Protein AF-0000000066299581 (afdb_homodimer)

pLDDT: mean 91.05, std 7.54, range [62.53, 98.75]

Structure (mmCIF, N/CA/C/O backbone):
data_AF-0000000066299581-model_v1
#
loop_
_entity.id
_entity.type
_entity.pdbx_description
1 polymer 'Uncharacterized protein MJ0311'
#
loop_
_atom_site.group_PDB
_atom_site.id
_atom_site.type_symbol
_atom_site.label_atom_id
_atom_site.label_alt_id
_atom_site.label_comp_id
_atom_site.label_asym_id
_atom_site.label_entity_id
_atom_site.label_seq_id
_atom_site.pdbx_PDB_ins_code
_atom_site.Cartn_x
_atom_site.Cartn_y
_atom_site.Cartn_z
_atom_site.occupancy
_atom_site.B_iso_or_equiv
_atom_site.auth_seq_id
_atom_site.auth_comp_id
_atom_site.auth_asym_id
_atom_site.auth_atom_id
_atom_site.pdbx_PDB_model_num
ATOM 1 N N . MET A 1 1 ? -13.617 -15.625 -5.785 1 76.25 1 MET A N 1
ATOM 2 C CA . MET A 1 1 ? -12.484 -16.531 -5.965 1 76.25 1 MET A CA 1
ATOM 3 C C . MET A 1 1 ? -11.711 -16.188 -7.23 1 76.25 1 MET A C 1
ATOM 5 O O . MET A 1 1 ? -12.297 -15.961 -8.289 1 76.25 1 MET A O 1
ATOM 9 N N . ILE A 1 2 ? -10.305 -16.031 -7.082 1 80.19 2 ILE A N 1
ATOM 10 C CA . ILE A 1 2 ? -9.477 -15.656 -8.219 1 80.19 2 ILE A CA 1
ATOM 11 C C . ILE A 1 2 ? -9.273 -16.859 -9.133 1 80.19 2 ILE A C 1
ATOM 13 O O . ILE A 1 2 ? -8.852 -17.922 -8.68 1 80.19 2 ILE A O 1
ATOM 17 N N . GLN A 1 3 ? -9.68 -16.688 -10.352 1 82.06 3 GLN A N 1
ATOM 18 C CA . GLN A 1 3 ? -9.609 -17.766 -11.328 1 82.06 3 GLN A CA 1
ATOM 19 C C . GLN A 1 3 ? -8.164 -18.125 -11.656 1 82.06 3 GLN A C 1
ATOM 21 O O . GLN A 1 3 ? -7.312 -17.25 -11.773 1 82.06 3 GLN A O 1
ATOM 26 N N . LYS A 1 4 ? -8.016 -19.375 -11.758 1 86.94 4 LYS A N 1
ATOM 27 C CA . LYS A 1 4 ? -6.684 -19.891 -12.062 1 86.94 4 LYS A CA 1
ATOM 28 C C . LYS A 1 4 ? -6.145 -19.297 -13.359 1 86.94 4 LYS A C 1
ATOM 30 O O . LYS A 1 4 ? -4.938 -19.078 -13.492 1 86.94 4 LYS A O 1
ATOM 35 N N . GLU A 1 5 ? -7.035 -18.984 -14.273 1 88 5 GLU A N 1
ATOM 36 C CA . GLU A 1 5 ? -6.641 -18.422 -15.562 1 88 5 GLU A CA 1
ATOM 37 C C . GLU A 1 5 ? -5.977 -17.062 -15.398 1 88 5 GLU A C 1
ATOM 39 O O . GLU A 1 5 ? -5.043 -16.734 -16.125 1 88 5 GLU A O 1
ATOM 44 N N . ILE A 1 6 ? -6.449 -16.281 -14.422 1 90.75 6 ILE A N 1
ATOM 45 C CA . ILE A 1 6 ? -5.883 -14.961 -14.172 1 90.75 6 ILE A CA 1
ATOM 46 C C . ILE A 1 6 ? -4.453 -15.102 -13.648 1 90.75 6 ILE A C 1
ATOM 48 O O . ILE A 1 6 ? -3.566 -14.336 -14.031 1 90.75 6 ILE A O 1
ATOM 52 N N . LEU A 1 7 ? -4.258 -16.125 -12.812 1 93.38 7 LEU A N 1
ATOM 53 C CA . LEU A 1 7 ? -2.932 -16.359 -12.25 1 93.38 7 LEU A CA 1
ATOM 54 C C . LEU A 1 7 ? -1.934 -16.734 -13.344 1 93.38 7 LEU A C 1
ATOM 56 O O . LEU A 1 7 ? -0.809 -16.219 -13.359 1 93.38 7 LEU A O 1
ATOM 60 N N . GLU A 1 8 ? -2.41 -17.531 -14.258 1 91.88 8 GLU A N 1
ATOM 61 C CA . GLU A 1 8 ? -1.563 -17.984 -15.352 1 91.88 8 GLU A CA 1
ATOM 62 C C . GLU A 1 8 ? -1.23 -16.828 -16.297 1 91.88 8 GLU A C 1
ATOM 64 O O . GLU A 1 8 ? -0.099 -16.719 -16.781 1 91.88 8 GLU A O 1
ATOM 69 N N . GLU A 1 9 ? -2.195 -15.992 -16.531 1 92.31 9 GLU A N 1
ATOM 70 C CA . GLU A 1 9 ? -1.979 -14.844 -17.391 1 92.31 9 GLU A CA 1
ATOM 71 C C . GLU A 1 9 ? -0.965 -13.875 -16.781 1 92.31 9 GLU A C 1
ATOM 73 O O . GLU A 1 9 ? -0.067 -13.391 -17.484 1 92.31 9 GLU A O 1
ATOM 78 N N . LEU A 1 10 ? -1.081 -13.672 -15.555 1 94.06 10 LEU A N 1
ATOM 79 C CA . LEU A 1 10 ? -0.203 -12.727 -14.867 1 94.06 10 LEU A CA 1
ATOM 80 C C . LEU A 1 10 ? 1.237 -13.227 -14.867 1 94.06 10 LEU A C 1
ATOM 82 O O . LEU A 1 10 ? 2.168 -12.461 -15.125 1 94.06 10 LEU A O 1
ATOM 86 N N . LYS A 1 11 ? 1.32 -14.461 -14.586 1 92.5 11 LYS A N 1
ATOM 87 C CA . LYS A 1 11 ? 2.664 -15.023 -14.469 1 92.5 11 LYS A CA 1
ATOM 88 C C . LYS A 1 11 ? 3.402 -14.953 -15.805 1 92.5 11 LYS A C 1
ATOM 90 O O . LYS A 1 11 ? 4.633 -14.945 -15.836 1 92.5 11 LYS A O 1
ATOM 95 N N . ASP A 1 12 ? 2.691 -14.867 -16.922 1 93.25 12 ASP A N 1
ATOM 96 C CA . ASP A 1 12 ? 3.293 -14.914 -18.25 1 93.25 12 ASP A CA 1
ATOM 97 C C . ASP A 1 12 ? 3.674 -13.508 -18.719 1 93.25 12 ASP A C 1
ATOM 99 O O . ASP A 1 12 ? 4.324 -13.359 -19.766 1 93.25 12 ASP A O 1
ATOM 103 N N . LEU A 1 13 ? 3.279 -12.508 -17.938 1 91.88 13 LEU A N 1
ATOM 104 C CA . LEU A 1 13 ? 3.648 -11.148 -18.328 1 91.88 13 LEU A CA 1
ATOM 105 C C . LEU A 1 13 ? 5.109 -10.867 -17.984 1 91.88 13 LEU A C 1
ATOM 107 O O . LEU A 1 13 ? 5.586 -11.234 -16.906 1 91.88 13 LEU A O 1
ATOM 111 N N . ASP A 1 14 ? 5.871 -10.172 -18.859 1 91.06 14 ASP A N 1
ATOM 112 C CA . ASP A 1 14 ? 7.316 -9.984 -18.781 1 91.06 14 ASP A CA 1
ATOM 113 C C . ASP A 1 14 ? 7.691 -9.102 -17.594 1 91.06 14 ASP A C 1
ATOM 115 O O . ASP A 1 14 ? 8.805 -9.195 -17.062 1 91.06 14 ASP A O 1
ATOM 119 N N . TYR A 1 15 ? 6.723 -8.312 -17.203 1 91.12 15 TYR A N 1
ATOM 120 C CA . TYR A 1 15 ? 7.051 -7.352 -16.156 1 91.12 15 TYR A CA 1
ATOM 121 C C . TYR A 1 15 ? 6.543 -7.828 -14.805 1 91.12 15 TYR A C 1
ATOM 123 O O . TYR A 1 15 ? 6.629 -7.098 -13.812 1 91.12 15 TYR A O 1
ATOM 131 N N . ILE A 1 16 ? 6.043 -9.039 -14.773 1 93.44 16 ILE A N 1
ATOM 132 C CA . ILE A 1 16 ? 5.629 -9.664 -13.523 1 93.44 16 ILE A CA 1
ATOM 133 C C . ILE A 1 16 ? 6.598 -10.789 -13.164 1 93.44 16 ILE A C 1
ATOM 135 O O . ILE A 1 16 ? 6.809 -11.711 -13.953 1 93.44 16 ILE A O 1
ATOM 139 N N . HIS A 1 17 ? 7.156 -10.703 -12.008 1 91.75 17 HIS A N 1
ATOM 140 C CA . HIS A 1 17 ? 8.172 -11.695 -11.672 1 91.75 17 HIS A CA 1
ATOM 141 C C . HIS A 1 17 ? 7.621 -12.742 -10.703 1 91.75 17 HIS A C 1
ATOM 143 O O . HIS A 1 17 ? 8.234 -13.789 -10.508 1 91.75 17 HIS A O 1
ATOM 149 N N . GLY A 1 18 ? 6.438 -12.445 -10.133 1 93.75 18 GLY A N 1
ATOM 150 C CA . GLY A 1 18 ? 5.852 -13.43 -9.234 1 93.75 18 GLY A CA 1
ATOM 151 C C . GLY A 1 18 ? 4.395 -13.156 -8.922 1 93.75 18 GLY A C 1
ATOM 152 O O . GLY A 1 18 ? 3.971 -12 -8.859 1 93.75 18 GLY A O 1
ATOM 153 N N . VAL A 1 19 ? 3.711 -14.242 -8.758 1 95.44 19 VAL A N 1
ATOM 154 C CA . VAL A 1 19 ? 2.307 -14.18 -8.367 1 95.44 19 VAL A CA 1
ATOM 155 C C . VAL A 1 19 ? 2.039 -15.164 -7.23 1 95.44 19 VAL A C 1
ATOM 157 O O . VAL A 1 19 ? 2.508 -16.297 -7.266 1 95.44 19 VAL A O 1
ATOM 160 N N . LEU A 1 20 ? 1.39 -14.719 -6.23 1 95.75 20 LEU A N 1
ATOM 161 C CA . LEU A 1 20 ? 0.992 -15.578 -5.117 1 95.75 20 LEU A CA 1
ATOM 162 C C . LEU A 1 20 ? -0.5 -15.438 -4.832 1 95.75 20 LEU A C 1
ATOM 164 O O . LEU A 1 20 ? -1.077 -14.367 -5.027 1 95.75 20 LEU A O 1
ATOM 168 N N . LEU A 1 21 ? -1.023 -16.531 -4.445 1 96.5 21 LEU A N 1
ATOM 169 C CA . LEU A 1 21 ? -2.346 -16.531 -3.826 1 96.5 21 LEU A CA 1
ATOM 170 C C . LEU A 1 21 ? -2.262 -16.938 -2.359 1 96.5 21 LEU A C 1
ATOM 172 O O . LEU A 1 21 ? -1.87 -18.062 -2.047 1 96.5 21 LEU A O 1
ATOM 176 N N . ILE A 1 22 ? -2.613 -16.047 -1.542 1 97.25 22 ILE A N 1
ATOM 177 C CA . ILE A 1 22 ? -2.469 -16.219 -0.101 1 97.25 22 ILE A CA 1
ATOM 178 C C . ILE A 1 22 ? -3.846 -16.203 0.562 1 97.25 22 ILE A C 1
ATOM 180 O O . ILE A 1 22 ? -4.664 -15.32 0.287 1 97.25 22 ILE A O 1
ATOM 184 N N . LYS A 1 23 ? -4.082 -17.172 1.433 1 97.06 23 LYS A N 1
ATOM 185 C CA . LYS A 1 23 ? -5.301 -17.141 2.236 1 97.06 23 LYS A CA 1
ATOM 186 C C . LYS A 1 23 ? -5.211 -16.078 3.33 1 97.06 23 LYS A C 1
ATOM 188 O O . LYS A 1 23 ? -4.113 -15.648 3.695 1 97.06 23 LYS A O 1
ATOM 193 N N . ASN A 1 24 ? -6.398 -15.703 3.814 1 96.06 24 ASN A N 1
ATOM 194 C CA . ASN A 1 24 ? -6.434 -14.656 4.824 1 96.06 24 ASN A CA 1
ATOM 195 C C . ASN A 1 24 ? -5.676 -15.062 6.086 1 96.06 24 ASN A C 1
ATOM 197 O O . ASN A 1 24 ? -5.262 -14.203 6.871 1 96.06 24 ASN A O 1
ATOM 201 N N . ASP A 1 25 ? -5.492 -16.359 6.262 1 95.62 25 ASP A N 1
ATOM 202 C CA . ASP A 1 25 ? -4.77 -16.812 7.445 1 95.62 25 ASP A CA 1
ATOM 203 C C . ASP A 1 25 ? -3.27 -16.891 7.176 1 95.62 25 ASP A C 1
ATOM 205 O O . ASP A 1 25 ? -2.494 -17.266 8.055 1 95.62 25 ASP A O 1
ATOM 209 N N . GLY A 1 26 ? -2.869 -16.641 5.992 1 96.88 26 GLY A N 1
ATOM 210 C CA . GLY A 1 26 ? -1.454 -16.531 5.676 1 96.88 26 GLY A CA 1
ATOM 211 C C . GLY A 1 26 ? -0.938 -17.703 4.855 1 96.88 26 GLY A C 1
ATOM 212 O O . GLY A 1 26 ? 0.198 -17.672 4.375 1 96.88 26 GLY A O 1
ATOM 213 N N . LEU A 1 27 ? -1.744 -18.734 4.77 1 96 27 LEU A N 1
ATOM 214 C CA . LEU A 1 27 ? -1.323 -19.906 3.992 1 96 27 LEU A CA 1
ATOM 215 C C . LEU A 1 27 ? -1.211 -19.547 2.512 1 96 27 LEU A C 1
ATOM 217 O O . LEU A 1 27 ? -2.137 -18.984 1.933 1 96 27 LEU A O 1
ATOM 221 N N . VAL A 1 28 ? -0.062 -19.906 1.881 1 96.06 28 VAL A N 1
ATOM 222 C CA . VAL A 1 28 ? 0.128 -19.703 0.45 1 96.06 28 VAL A CA 1
ATOM 223 C C . VAL A 1 28 ? -0.441 -20.875 -0.33 1 96.06 28 VAL A C 1
ATOM 225 O O . VAL A 1 28 ? 0.043 -22 -0.202 1 96.06 28 VAL A O 1
ATOM 228 N N . GLU A 1 29 ? -1.352 -20.562 -1.173 1 93.69 29 GLU A N 1
ATOM 229 C CA . GLU A 1 29 ? -2.035 -21.609 -1.906 1 93.69 29 GLU A CA 1
ATOM 230 C C . GLU A 1 29 ? -1.469 -21.766 -3.314 1 93.69 29 GLU A C 1
ATOM 232 O O . GLU A 1 29 ? -1.592 -22.828 -3.93 1 93.69 29 GLU A O 1
ATOM 237 N N . TYR A 1 30 ? -1.008 -20.766 -3.791 1 93.56 30 TYR A N 1
ATOM 238 C CA . TYR A 1 30 ? -0.373 -20.75 -5.105 1 93.56 30 TYR A CA 1
ATOM 239 C C . TYR A 1 30 ? 0.844 -19.828 -5.109 1 93.56 30 TYR A C 1
ATOM 241 O O . TYR A 1 30 ? 0.821 -18.766 -4.508 1 93.56 30 TYR A O 1
ATOM 249 N N . SER A 1 31 ? 1.851 -20.281 -5.746 1 94.62 31 SER A N 1
ATOM 250 C CA . SER A 1 31 ? 3.033 -19.453 -5.949 1 94.62 31 SER A CA 1
ATOM 251 C C . SER A 1 31 ? 3.684 -19.75 -7.301 1 94.62 31 SER A C 1
ATOM 253 O O . SER A 1 31 ? 3.912 -20.906 -7.652 1 94.62 31 SER A O 1
ATOM 255 N N . SER A 1 32 ? 3.908 -18.734 -8.039 1 93.62 32 SER A N 1
ATOM 256 C CA . SER A 1 32 ? 4.641 -18.906 -9.297 1 93.62 32 SER A CA 1
ATOM 257 C C . SER A 1 32 ? 6.148 -18.891 -9.055 1 93.62 32 SER A C 1
ATOM 259 O O . SER A 1 32 ? 6.93 -19.094 -9.992 1 93.62 32 SER A O 1
ATOM 261 N N . LEU A 1 33 ? 6.488 -18.562 -7.832 1 90.62 33 LEU A N 1
ATOM 262 C CA . LEU A 1 33 ? 7.898 -18.531 -7.457 1 90.62 33 LEU A CA 1
ATOM 263 C C . LEU A 1 33 ? 8.352 -19.906 -6.973 1 90.62 33 LEU A C 1
ATOM 265 O O . LEU A 1 33 ? 7.52 -20.75 -6.605 1 90.62 33 LEU A O 1
ATOM 269 N N . SER A 1 34 ? 9.664 -20.156 -7.125 1 85.56 34 SER A N 1
ATOM 270 C CA . SER A 1 34 ? 10.203 -21.406 -6.586 1 85.56 34 SER A CA 1
ATOM 271 C C . SER A 1 34 ? 9.953 -21.5 -5.086 1 85.56 34 SER A C 1
ATOM 273 O O . SER A 1 34 ? 10.039 -20.516 -4.363 1 85.56 34 SER A O 1
ATOM 275 N N . GLU A 1 35 ? 9.531 -22.719 -4.723 1 74.12 35 GLU A N 1
ATOM 276 C CA . GLU A 1 35 ? 9.203 -22.969 -3.324 1 74.12 35 GLU A CA 1
ATOM 277 C C . GLU A 1 35 ? 10.453 -22.891 -2.443 1 74.12 35 GLU A C 1
ATOM 279 O O . GLU A 1 35 ? 11.508 -23.406 -2.811 1 74.12 35 GLU A O 1
ATOM 284 N N . ASP A 1 36 ? 10.508 -21.953 -1.641 1 74.94 36 ASP A N 1
ATOM 285 C CA . ASP A 1 36 ? 11.516 -21.938 -0.585 1 74.94 36 ASP A CA 1
ATOM 286 C C . ASP A 1 36 ? 10.898 -21.547 0.756 1 74.94 36 ASP A C 1
ATOM 288 O O . ASP A 1 36 ? 9.695 -21.297 0.843 1 74.94 36 ASP A O 1
ATOM 292 N N . SER A 1 37 ? 11.578 -21.984 1.747 1 68.38 37 SER A N 1
ATOM 293 C CA . SER A 1 37 ? 11.117 -21.781 3.113 1 68.38 37 SER A CA 1
ATOM 294 C C . SER A 1 37 ? 10.711 -20.328 3.334 1 68.38 37 SER A C 1
ATOM 296 O O . SER A 1 37 ? 9.898 -20.031 4.215 1 68.38 37 SER A O 1
ATOM 298 N N . ASN A 1 38 ? 10.984 -19.469 2.52 1 86.06 38 ASN A N 1
ATOM 299 C CA . ASN A 1 38 ? 10.742 -18.047 2.736 1 86.06 38 ASN A CA 1
ATOM 300 C C . ASN A 1 38 ? 9.344 -17.641 2.279 1 86.06 38 ASN A C 1
ATOM 302 O O . ASN A 1 38 ? 8.797 -16.641 2.752 1 86.06 38 ASN A O 1
ATOM 306 N N . MET A 1 39 ? 8.609 -18.734 1.703 1 89.44 39 MET A N 1
ATOM 307 C CA . MET A 1 39 ? 7.301 -18.391 1.156 1 89.44 39 MET A CA 1
ATOM 308 C C . MET A 1 39 ? 6.223 -18.453 2.234 1 89.44 39 MET A C 1
ATOM 310 O O . MET A 1 39 ? 5.281 -17.672 2.229 1 89.44 39 MET A O 1
ATOM 314 N N . GLU A 1 40 ? 6.418 -19.391 3.174 1 91.06 40 GLU A N 1
ATOM 315 C CA . GLU A 1 40 ? 5.492 -19.484 4.301 1 91.06 40 GLU A CA 1
ATOM 316 C C . GLU A 1 40 ? 5.555 -18.219 5.164 1 91.06 40 GLU A C 1
ATOM 318 O O . GLU A 1 40 ? 4.516 -17.688 5.559 1 91.06 40 GLU A O 1
ATOM 323 N N . SER A 1 41 ? 6.75 -17.844 5.43 1 95.31 41 SER A N 1
ATOM 324 C CA . SER A 1 41 ? 6.938 -16.625 6.215 1 95.31 41 SER A CA 1
ATOM 325 C C . SER A 1 41 ? 6.391 -15.406 5.48 1 95.31 41 SER A C 1
ATOM 327 O O . SER A 1 41 ? 5.707 -14.57 6.074 1 95.31 41 SER A O 1
ATOM 329 N N . LEU A 1 42 ? 6.57 -15.305 4.203 1 95.69 42 LEU A N 1
ATOM 330 C CA . LEU A 1 42 ? 6.109 -14.18 3.396 1 95.69 42 LEU A CA 1
ATOM 331 C C . LEU A 1 42 ? 4.586 -14.102 3.4 1 95.69 42 LEU A C 1
ATOM 333 O O . LEU A 1 42 ? 4.016 -13.031 3.637 1 95.69 42 LEU A O 1
ATOM 337 N N . GLY A 1 43 ? 3.969 -15.25 3.174 1 97.06 43 GLY A N 1
ATOM 338 C CA . GLY A 1 43 ? 2.516 -15.305 3.195 1 97.06 43 GLY A CA 1
ATOM 339 C C . GLY A 1 43 ? 1.925 -14.859 4.52 1 97.06 43 GLY A C 1
ATOM 340 O O . GLY A 1 43 ? 0.962 -14.094 4.551 1 97.06 43 GLY A O 1
ATOM 341 N N . ALA A 1 44 ? 2.498 -15.398 5.633 1 97.44 44 ALA A N 1
ATOM 342 C CA . ALA A 1 44 ? 2.035 -15.055 6.973 1 97.44 44 ALA A CA 1
ATOM 343 C C . ALA A 1 44 ? 2.172 -13.555 7.23 1 97.44 44 ALA A C 1
ATOM 345 O O . ALA A 1 44 ? 1.238 -12.914 7.723 1 97.44 44 ALA A O 1
ATOM 346 N N . ARG A 1 45 ? 3.232 -12.977 6.844 1 97.88 45 ARG A N 1
ATOM 347 C CA . ARG A 1 45 ? 3.504 -11.57 7.137 1 97.88 45 ARG A CA 1
ATOM 348 C C . ARG A 1 45 ? 2.648 -10.656 6.266 1 97.88 45 ARG A C 1
ATOM 350 O O . ARG A 1 45 ? 2.092 -9.664 6.754 1 97.88 45 ARG A O 1
ATOM 357 N N . LEU A 1 46 ? 2.465 -11 4.98 1 98.19 46 LEU A N 1
ATOM 358 C CA . LEU A 1 46 ? 1.637 -10.18 4.102 1 98.19 46 LEU A CA 1
ATOM 359 C C . LEU A 1 46 ? 0.177 -10.219 4.543 1 98.19 46 LEU A C 1
ATOM 361 O O . LEU A 1 46 ? -0.528 -9.211 4.449 1 98.19 46 LEU A O 1
ATOM 365 N N . SER A 1 47 ? -0.217 -11.375 5.055 1 98.44 47 SER A N 1
ATOM 366 C CA . SER A 1 47 ? -1.58 -11.469 5.562 1 98.44 47 SER A CA 1
ATOM 367 C C . SER A 1 47 ? -1.779 -10.57 6.781 1 98.44 47 SER A C 1
ATOM 369 O O . SER A 1 47 ? -2.803 -9.898 6.898 1 98.44 47 SER A O 1
ATOM 371 N N . ILE A 1 48 ? -0.839 -10.562 7.723 1 98.62 48 ILE A N 1
ATOM 372 C CA . ILE A 1 48 ? -0.899 -9.719 8.906 1 98.62 48 ILE A CA 1
ATOM 373 C C . ILE A 1 48 ? -0.958 -8.25 8.492 1 98.62 48 ILE A C 1
ATOM 375 O O . ILE A 1 48 ? -1.767 -7.48 9.023 1 98.62 48 ILE A O 1
ATOM 379 N N . ILE A 1 49 ? -0.163 -7.875 7.547 1 98.75 49 ILE A N 1
ATOM 380 C CA . ILE A 1 49 ? -0.097 -6.5 7.055 1 98.75 49 ILE A CA 1
ATOM 381 C C . ILE A 1 49 ? -1.443 -6.102 6.457 1 98.75 49 ILE A C 1
ATOM 383 O O . ILE A 1 49 ? -2.016 -5.074 6.832 1 98.75 49 ILE A O 1
ATOM 387 N N . LEU A 1 50 ? -1.975 -6.934 5.566 1 98.62 50 LEU A N 1
ATOM 388 C CA . LEU A 1 50 ? -3.223 -6.59 4.895 1 98.62 50 LEU A CA 1
ATOM 389 C C . LEU A 1 50 ? -4.379 -6.539 5.887 1 98.62 50 LEU A C 1
ATOM 391 O O . LEU A 1 50 ? -5.258 -5.68 5.777 1 98.62 50 LEU A O 1
ATOM 395 N N . ASN A 1 51 ? -4.348 -7.52 6.832 1 97.94 51 ASN A N 1
ATOM 396 C CA . ASN A 1 51 ? -5.391 -7.504 7.855 1 97.94 51 ASN A CA 1
ATOM 397 C C . ASN A 1 51 ? -5.324 -6.234 8.703 1 97.94 51 ASN A C 1
ATOM 399 O O . ASN A 1 51 ? -6.359 -5.656 9.039 1 97.94 51 ASN A O 1
ATOM 403 N N . SER A 1 52 ? -4.168 -5.816 9.055 1 98.5 52 SER A N 1
ATOM 404 C CA . SER A 1 52 ? -3.99 -4.578 9.805 1 98.5 52 SER A CA 1
ATOM 405 C C . SER A 1 52 ? -4.473 -3.371 9 1 98.5 52 SER A C 1
ATOM 407 O O . SER A 1 52 ? -5.156 -2.498 9.539 1 98.5 52 SER A O 1
ATOM 409 N N . ILE A 1 53 ? -4.145 -3.328 7.711 1 98.56 53 ILE A N 1
ATOM 410 C CA . ILE A 1 53 ? -4.605 -2.256 6.836 1 98.56 53 ILE A CA 1
ATOM 411 C C . ILE A 1 53 ? -6.129 -2.246 6.785 1 98.56 53 ILE A C 1
ATOM 413 O O . ILE A 1 53 ? -6.754 -1.19 6.926 1 98.56 53 ILE A O 1
ATOM 417 N N . SER A 1 54 ? -6.691 -3.441 6.641 1 97.5 54 SER A N 1
ATOM 418 C CA . SER A 1 54 ? -8.141 -3.559 6.527 1 97.5 54 SER A CA 1
ATOM 419 C C . SER A 1 54 ? -8.836 -3.037 7.781 1 97.5 54 SER A C 1
ATOM 421 O O . SER A 1 54 ? -9.898 -2.422 7.695 1 97.5 54 SER A O 1
ATOM 423 N N . GLU A 1 55 ? -8.219 -3.311 8.914 1 97.19 55 GLU A N 1
ATOM 424 C CA . GLU A 1 55 ? -8.781 -2.812 10.164 1 97.19 55 GLU A CA 1
ATOM 425 C C . GLU A 1 55 ? -8.758 -1.287 10.211 1 97.19 55 GLU A C 1
ATOM 427 O O . GLU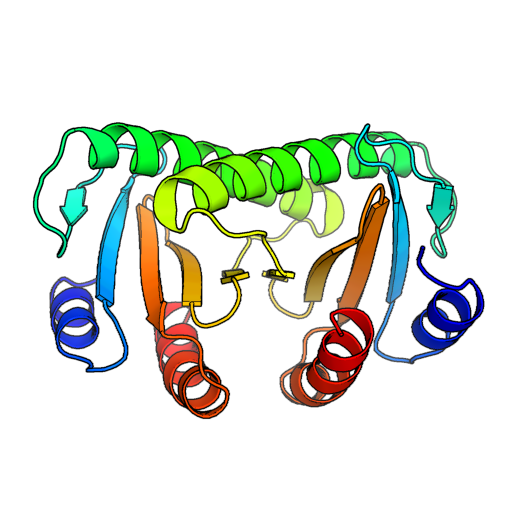 A 1 55 ? -9.734 -0.655 10.617 1 97.19 55 GLU A O 1
ATOM 432 N N . VAL A 1 56 ? -7.68 -0.675 9.812 1 96.81 56 VAL A N 1
ATOM 433 C CA . VAL A 1 56 ? -7.547 0.778 9.812 1 96.81 56 VAL A CA 1
ATOM 434 C C . VAL A 1 56 ? -8.547 1.39 8.836 1 96.81 56 VAL A C 1
ATOM 436 O O . VAL A 1 56 ? -9.258 2.342 9.172 1 96.81 56 VAL A O 1
ATOM 439 N N . ILE A 1 57 ? -8.68 0.853 7.629 1 97 57 ILE A N 1
ATOM 440 C CA . ILE A 1 57 ? -9.555 1.359 6.578 1 97 57 ILE A CA 1
ATOM 441 C C . ILE A 1 57 ? -11.008 1.256 7.027 1 97 57 ILE A C 1
ATOM 443 O O . ILE A 1 57 ? -11.797 2.182 6.82 1 97 57 ILE A O 1
ATOM 447 N N . LYS A 1 58 ? -11.297 0.087 7.641 1 96.06 58 LYS A N 1
ATOM 448 C CA . LYS A 1 58 ? -12.648 -0.08 8.164 1 96.06 58 LYS A CA 1
ATOM 449 C C . LYS A 1 58 ? -12.969 0.992 9.203 1 96.06 58 LYS A C 1
ATOM 451 O O . LYS A 1 58 ? -14.062 1.566 9.188 1 96.06 58 LYS A O 1
ATOM 456 N N . ASP A 1 59 ? -12.047 1.277 10.039 1 93.88 59 ASP A N 1
ATOM 457 C CA . ASP A 1 59 ? -12.242 2.238 11.117 1 93.88 59 ASP A CA 1
ATOM 458 C C . ASP A 1 59 ? -12.406 3.654 10.57 1 93.88 59 ASP A C 1
ATOM 460 O O . ASP A 1 59 ? -13.203 4.441 11.094 1 93.88 59 ASP A O 1
ATOM 464 N N . ILE A 1 60 ? -11.695 3.947 9.516 1 92.31 60 ILE A N 1
ATOM 465 C CA . ILE A 1 60 ? -11.664 5.32 9.016 1 92.31 60 ILE A CA 1
ATOM 466 C C . ILE A 1 60 ? -12.797 5.531 8.016 1 92.31 60 ILE A C 1
ATOM 468 O O . ILE A 1 60 ? -13.516 6.531 8.086 1 92.31 60 ILE A O 1
ATOM 472 N N . TYR A 1 61 ? -12.93 4.621 7.09 1 91.81 61 TYR A N 1
ATOM 473 C CA . TYR A 1 61 ? -13.812 4.848 5.953 1 91.81 61 TYR A CA 1
ATOM 474 C C . TYR A 1 61 ? -15.062 3.979 6.047 1 91.81 61 TYR A C 1
ATOM 476 O O . TYR A 1 61 ? -16.016 4.172 5.297 1 91.81 61 TYR A O 1
ATOM 484 N N . ASN A 1 62 ? -15.047 3.025 7.008 1 95.56 62 ASN A N 1
ATOM 485 C CA . ASN A 1 62 ? -16.109 2.037 7.086 1 95.56 62 ASN A CA 1
ATOM 486 C C . ASN A 1 62 ? -16.344 1.353 5.742 1 95.56 62 ASN A C 1
ATOM 488 O O . ASN A 1 62 ? -17.484 1.202 5.305 1 95.56 62 ASN A O 1
ATOM 492 N N . GLU A 1 63 ? -15.227 1.034 4.934 1 94.19 63 GLU A N 1
ATOM 493 C CA . GLU A 1 63 ? -15.188 0.389 3.627 1 94.19 63 GLU A CA 1
ATOM 494 C C . GLU A 1 63 ? -14.109 -0.692 3.578 1 94.19 63 GLU A C 1
ATOM 496 O O . GLU A 1 63 ? -13.359 -0.875 4.539 1 94.19 63 GLU A O 1
ATOM 501 N N . LYS A 1 64 ? -14.109 -1.408 2.504 1 95.44 64 LYS A N 1
ATOM 502 C CA . LYS A 1 64 ? -13.109 -2.447 2.299 1 95.44 64 LYS A CA 1
ATOM 503 C 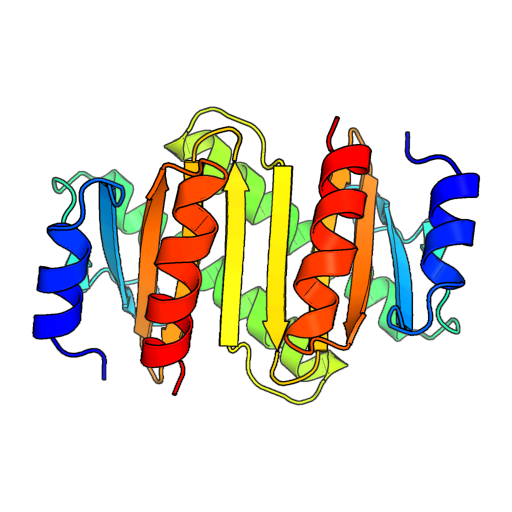C . LYS A 1 64 ? -11.93 -1.921 1.481 1 95.44 64 LYS A C 1
ATOM 505 O O . LYS A 1 64 ? -12.109 -1.077 0.6 1 95.44 64 LYS A O 1
ATOM 510 N N . THR A 1 65 ? -10.82 -2.455 1.83 1 96.62 65 THR A N 1
ATOM 511 C CA . THR A 1 65 ? -9.633 -2.174 1.028 1 96.62 65 THR A CA 1
ATOM 512 C C . THR A 1 65 ? -9.75 -2.812 -0.353 1 96.62 65 THR A C 1
ATOM 514 O O . THR A 1 65 ? -10.109 -3.988 -0.472 1 96.62 65 THR A O 1
ATOM 517 N N . GLU A 1 66 ? -9.484 -2.072 -1.376 1 94.75 66 GLU A N 1
ATOM 518 C CA . GLU A 1 66 ? -9.555 -2.619 -2.729 1 94.75 66 GLU A CA 1
ATOM 519 C C . GLU A 1 66 ? -8.188 -3.113 -3.191 1 94.75 66 GLU A C 1
ATOM 521 O O . GLU A 1 66 ? -8.086 -4.148 -3.855 1 94.75 66 GLU A O 1
ATOM 526 N N . CYS A 1 67 ? -7.184 -2.348 -2.885 1 94.81 67 CYS A N 1
ATOM 527 C CA . CYS A 1 67 ? -5.844 -2.709 -3.332 1 94.81 67 CYS A CA 1
ATOM 528 C C . CYS A 1 67 ? -4.781 -1.967 -2.529 1 94.81 67 CYS A C 1
ATOM 530 O O . CYS A 1 67 ? -5.02 -0.853 -2.059 1 94.81 67 CYS A O 1
ATOM 532 N N . VAL A 1 68 ? -3.613 -2.561 -2.344 1 96.94 68 VAL A N 1
ATOM 533 C CA . VAL A 1 68 ? -2.43 -1.958 -1.738 1 96.94 68 VAL A CA 1
ATOM 534 C C . VAL A 1 68 ? -1.253 -2.041 -2.707 1 96.94 68 VAL A C 1
ATOM 536 O O . VAL A 1 68 ? -0.933 -3.119 -3.213 1 96.94 68 VAL A O 1
ATOM 539 N N . PHE A 1 69 ? -0.668 -0.933 -3.016 1 94.56 69 PHE A N 1
ATOM 540 C CA . PHE A 1 69 ? 0.524 -0.861 -3.852 1 94.56 69 PHE A CA 1
ATOM 541 C C . PHE A 1 69 ? 1.735 -0.432 -3.031 1 94.56 69 PHE A C 1
ATOM 543 O O . PHE A 1 69 ? 1.698 0.595 -2.35 1 94.56 69 PHE A O 1
ATOM 550 N N . ILE A 1 70 ? 2.74 -1.223 -3.051 1 96.38 70 ILE A N 1
ATOM 551 C CA . ILE A 1 70 ? 4.004 -0.935 -2.377 1 96.38 70 ILE A CA 1
ATOM 552 C C . ILE A 1 70 ? 5.105 -0.738 -3.414 1 96.38 70 ILE A C 1
ATOM 554 O O . ILE A 1 70 ? 5.402 -1.646 -4.191 1 96.38 70 ILE A O 1
ATOM 558 N N . LYS A 1 71 ? 5.695 0.396 -3.371 1 92.81 71 LYS A N 1
ATOM 559 C CA . LYS A 1 71 ? 6.781 0.7 -4.301 1 92.81 71 LYS A CA 1
ATOM 560 C C . LYS A 1 71 ? 8.141 0.573 -3.621 1 92.81 71 LYS A C 1
ATOM 562 O O . LYS A 1 71 ? 8.336 1.074 -2.512 1 92.81 71 LYS A O 1
ATOM 567 N N . VAL A 1 72 ? 9 -0.09 -4.328 1 93.75 72 VAL A N 1
ATOM 568 C CA . VAL A 1 72 ? 10.391 -0.278 -3.906 1 93.75 72 VAL A CA 1
ATOM 569 C C . VAL A 1 72 ? 11.328 -0.029 -5.086 1 93.75 72 VAL A C 1
ATOM 571 O O . VAL A 1 72 ? 11.5 -0.897 -5.945 1 93.75 72 VAL A O 1
ATOM 574 N N . LYS A 1 73 ? 11.977 1.033 -5.102 1 88.81 73 LYS A N 1
ATOM 575 C CA . LYS A 1 73 ? 12.898 1.387 -6.172 1 88.81 73 LYS A CA 1
ATOM 576 C C . LYS A 1 73 ? 12.344 0.985 -7.535 1 88.81 73 LYS A C 1
ATOM 578 O O . LYS A 1 73 ? 11.414 1.621 -8.039 1 88.81 73 LYS A O 1
ATOM 583 N N . ASP A 1 74 ? 12.922 -0.101 -8.133 1 88.31 74 ASP A N 1
ATOM 584 C CA . ASP A 1 74 ? 12.531 -0.528 -9.477 1 88.31 74 ASP A CA 1
ATOM 585 C C . ASP A 1 74 ? 11.555 -1.704 -9.414 1 88.31 74 ASP A C 1
ATOM 587 O O . ASP A 1 74 ? 11.258 -2.324 -10.438 1 88.31 74 ASP A O 1
ATOM 591 N N . ASP A 1 75 ? 11.062 -1.94 -8.25 1 92.06 75 ASP A N 1
ATOM 592 C CA . ASP A 1 75 ? 10.148 -3.059 -8.047 1 92.06 75 ASP A CA 1
ATOM 593 C C . ASP A 1 75 ? 8.906 -2.617 -7.277 1 92.06 75 ASP A C 1
ATOM 595 O O . ASP A 1 75 ? 8.852 -1.497 -6.762 1 92.06 75 ASP A O 1
ATOM 599 N N . GLY A 1 76 ? 7.953 -3.535 -7.336 1 92.94 76 GLY A N 1
ATOM 600 C CA . GLY A 1 76 ? 6.746 -3.273 -6.566 1 92.94 76 GLY A CA 1
ATOM 601 C C . GLY A 1 76 ? 5.98 -4.531 -6.211 1 92.94 76 GLY A C 1
ATOM 602 O O . GLY A 1 76 ? 6.227 -5.598 -6.781 1 92.94 76 GLY A O 1
ATOM 603 N N . ILE A 1 77 ? 5.156 -4.453 -5.223 1 96.31 77 ILE A N 1
ATOM 604 C CA . ILE A 1 77 ? 4.23 -5.496 -4.797 1 96.31 77 ILE A CA 1
ATOM 605 C C . ILE A 1 77 ? 2.805 -4.949 -4.777 1 96.31 77 ILE A C 1
ATOM 607 O O . ILE A 1 77 ? 2.57 -3.832 -4.301 1 96.31 77 ILE A O 1
ATOM 611 N N . ILE A 1 78 ? 1.904 -5.637 -5.312 1 96.25 78 ILE A N 1
ATOM 612 C CA . ILE A 1 78 ? 0.487 -5.301 -5.242 1 96.25 78 ILE A CA 1
ATOM 613 C C . ILE A 1 78 ? -0.257 -6.363 -4.438 1 96.25 78 ILE A C 1
ATOM 615 O O . ILE A 1 78 ? -0.062 -7.562 -4.648 1 96.25 78 ILE A O 1
ATOM 619 N N . LEU A 1 79 ? -1.001 -5.988 -3.502 1 97.81 79 LEU A N 1
ATOM 620 C CA . LEU A 1 79 ? -1.909 -6.855 -2.76 1 97.81 79 LEU A CA 1
ATOM 621 C C . LEU A 1 79 ? -3.363 -6.523 -3.078 1 97.81 79 LEU A C 1
ATOM 623 O O . LEU A 1 79 ? -3.787 -5.375 -2.926 1 97.81 79 LEU A O 1
ATOM 627 N N . ILE A 1 80 ? -4.055 -7.484 -3.52 1 97.12 80 ILE A N 1
ATOM 628 C CA . ILE A 1 80 ? -5.473 -7.324 -3.82 1 97.12 80 ILE A CA 1
ATOM 629 C C . ILE A 1 80 ? -6.289 -8.305 -2.98 1 97.12 80 ILE A C 1
ATOM 631 O O . ILE A 1 80 ? -6.312 -9.5 -3.262 1 97.12 80 ILE A O 1
ATOM 635 N N . PRO A 1 81 ? -6.953 -7.766 -1.942 1 97.19 81 PRO A N 1
ATOM 636 C CA . PRO A 1 81 ? -7.844 -8.641 -1.175 1 97.19 81 PRO A CA 1
ATOM 637 C C . PRO A 1 81 ? -9.094 -9.039 -1.95 1 97.19 81 PRO A C 1
ATOM 639 O O . PRO A 1 81 ? -9.75 -8.18 -2.557 1 97.19 81 PRO A O 1
ATOM 642 N N . LYS A 1 82 ? -9.375 -10.312 -1.982 1 92.88 82 LYS A N 1
ATOM 643 C CA . LYS A 1 82 ? -10.594 -10.859 -2.566 1 92.88 82 LYS A CA 1
ATOM 644 C C . LYS A 1 82 ? -11.164 -11.977 -1.699 1 92.88 82 LYS A C 1
ATOM 646 O O . LYS A 1 82 ? -10.617 -13.078 -1.656 1 92.88 82 LYS A O 1
ATOM 651 N N . ASP A 1 83 ? -12.391 -11.672 -1.163 1 88.25 83 ASP A N 1
ATOM 652 C CA . ASP A 1 83 ? -13.117 -12.656 -0.362 1 88.25 83 ASP A CA 1
ATOM 653 C C . ASP A 1 83 ? -12.211 -13.281 0.691 1 88.25 83 ASP A C 1
ATOM 655 O O . ASP A 1 83 ? -11.805 -12.617 1.648 1 88.25 83 ASP A O 1
ATOM 659 N N . ASN A 1 84 ? -11.695 -14.516 0.441 1 92.19 84 ASN A N 1
ATOM 660 C CA . ASN A 1 84 ? -10.945 -15.242 1.465 1 92.19 84 ASN A CA 1
ATOM 661 C C . ASN A 1 84 ? -9.477 -15.398 1.083 1 92.19 84 ASN A C 1
ATOM 663 O O . ASN A 1 84 ? -8.789 -16.281 1.596 1 92.19 84 ASN A O 1
ATOM 667 N N . GLU A 1 85 ? -9.102 -14.539 0.121 1 96.88 85 GLU A N 1
ATOM 668 C CA . GLU A 1 85 ? -7.719 -14.672 -0.33 1 96.88 85 GLU A CA 1
ATOM 669 C C . GLU A 1 85 ? -7.121 -13.312 -0.693 1 96.88 85 GLU A C 1
ATOM 671 O O . GLU A 1 85 ? -7.84 -12.312 -0.753 1 96.88 85 GLU A O 1
ATOM 676 N N . ILE A 1 86 ? -5.781 -13.289 -0.767 1 97.69 86 ILE A N 1
ATOM 677 C CA . ILE A 1 86 ? -4.992 -12.117 -1.155 1 97.69 86 ILE A CA 1
ATOM 678 C C . ILE A 1 86 ? -4.191 -12.438 -2.414 1 97.69 86 ILE A C 1
ATOM 680 O O . ILE A 1 86 ? -3.258 -13.242 -2.379 1 97.69 86 ILE A O 1
ATOM 684 N N . LEU A 1 87 ? -4.586 -11.836 -3.5 1 97.31 87 LEU A N 1
ATOM 685 C CA . LEU A 1 87 ? -3.742 -11.906 -4.688 1 97.31 87 LEU A CA 1
ATOM 686 C C . LEU A 1 87 ? -2.537 -10.984 -4.555 1 97.31 87 LEU A C 1
ATOM 688 O O . LEU A 1 87 ? -2.691 -9.781 -4.316 1 97.31 87 LEU A O 1
ATOM 692 N N . THR A 1 88 ? -1.366 -11.594 -4.664 1 97.06 88 THR A N 1
ATOM 693 C CA . THR A 1 88 ? -0.122 -10.852 -4.527 1 97.06 88 THR A CA 1
ATOM 694 C C . THR A 1 88 ? 0.677 -10.891 -5.828 1 97.06 88 THR A C 1
ATOM 696 O O . THR A 1 88 ? 0.937 -11.961 -6.371 1 97.06 88 THR A O 1
ATOM 699 N N . ILE A 1 89 ? 1.04 -9.727 -6.324 1 96.12 89 ILE A N 1
ATOM 700 C CA . ILE A 1 89 ? 1.787 -9.609 -7.574 1 96.12 89 ILE A CA 1
ATOM 701 C C . ILE A 1 89 ? 3.107 -8.891 -7.32 1 96.12 89 ILE A C 1
ATOM 703 O O . ILE A 1 89 ? 3.117 -7.773 -6.785 1 96.12 89 ILE A O 1
ATOM 707 N N . LEU A 1 90 ? 4.172 -9.5 -7.57 1 95.38 90 LEU A N 1
ATOM 708 C CA . LEU A 1 90 ? 5.488 -8.883 -7.602 1 95.38 90 LEU A CA 1
ATOM 709 C C . LEU A 1 90 ? 5.855 -8.453 -9.023 1 95.38 90 LEU A C 1
ATOM 711 O O . LEU A 1 90 ? 5.793 -9.258 -9.953 1 95.38 90 LEU A O 1
ATOM 715 N N . PHE A 1 91 ? 6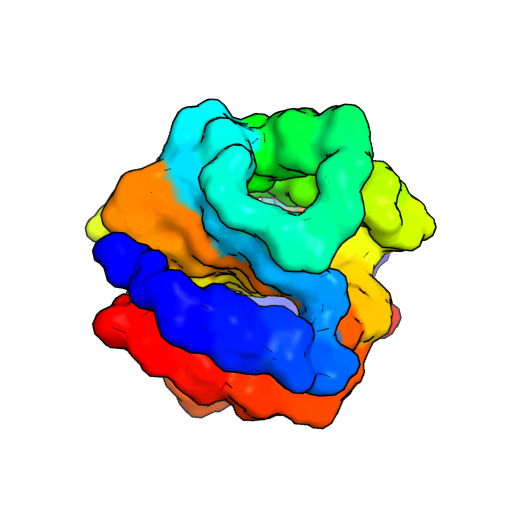.199 -7.211 -9.18 1 93.56 91 PHE A N 1
ATOM 716 C CA . PHE A 1 91 ? 6.402 -6.723 -10.539 1 93.56 91 PHE A CA 1
ATOM 717 C C . PHE A 1 91 ? 7.578 -5.754 -10.594 1 93.56 91 PHE A C 1
ATOM 719 O O . PHE A 1 91 ? 8.023 -5.246 -9.562 1 93.56 91 PHE A O 1
ATOM 726 N N . LYS A 1 92 ? 8.125 -5.668 -11.742 1 90.06 92 LYS A N 1
ATOM 727 C CA . LYS A 1 92 ? 9.133 -4.648 -12.023 1 90.06 92 LYS A CA 1
ATOM 728 C C . LYS A 1 92 ? 8.484 -3.287 -12.25 1 90.06 92 LYS A C 1
ATOM 730 O O . LYS A 1 92 ? 7.629 -3.143 -13.125 1 90.06 92 LYS A O 1
ATOM 735 N N . ALA A 1 93 ? 8.852 -2.396 -11.352 1 74.38 93 ALA A N 1
ATOM 736 C CA . ALA A 1 93 ? 8.188 -1.095 -11.375 1 74.38 93 ALA A CA 1
ATOM 737 C C . ALA A 1 93 ? 8.977 -0.095 -12.219 1 74.38 93 ALA A C 1
ATOM 739 O O . ALA A 1 93 ? 9.93 0.516 -11.742 1 74.38 93 ALA A O 1
ATOM 740 N N . ASN A 1 94 ? 8.758 -0.072 -13.367 1 74.5 94 ASN A N 1
ATOM 741 C CA . ASN A 1 94 ? 9.164 1.092 -14.148 1 74.5 94 ASN A CA 1
ATOM 742 C C . ASN A 1 94 ? 7.953 1.887 -14.641 1 74.5 94 ASN A C 1
ATOM 744 O O . ASN A 1 94 ? 6.812 1.443 -14.5 1 74.5 94 ASN A O 1
ATOM 748 N N . ASN A 1 95 ? 8.07 3.176 -14.688 1 63.72 95 ASN A N 1
ATOM 749 C CA . ASN A 1 95 ? 6.973 4.086 -14.992 1 63.72 95 ASN A CA 1
ATOM 750 C C . ASN A 1 95 ? 6.039 3.512 -16.047 1 63.72 95 ASN A C 1
ATOM 752 O O . ASN A 1 95 ? 4.816 3.588 -15.914 1 63.72 95 ASN A O 1
ATOM 756 N N . ASP A 1 96 ? 6.574 2.883 -17 1 73 96 ASP A N 1
ATOM 757 C CA . ASP A 1 96 ? 5.77 2.395 -18.109 1 73 96 ASP A CA 1
ATOM 758 C C . ASP A 1 96 ? 4.945 1.176 -17.703 1 73 96 ASP A C 1
ATOM 760 O O . ASP A 1 96 ? 3.83 0.984 -18.188 1 73 96 ASP A O 1
ATOM 764 N N . ILE A 1 97 ? 5.395 0.539 -16.672 1 77.44 97 ILE A N 1
ATOM 765 C CA . ILE A 1 97 ? 4.785 -0.738 -16.312 1 77.44 97 ILE A CA 1
ATOM 766 C C . ILE A 1 97 ? 3.576 -0.5 -15.414 1 77.44 97 ILE A C 1
ATOM 768 O O . ILE A 1 97 ? 2.574 -1.213 -15.508 1 77.44 97 ILE A O 1
ATOM 772 N N . LEU A 1 98 ? 3.543 0.585 -14.648 1 73.81 98 LEU A N 1
ATOM 773 C CA . LEU A 1 98 ? 2.408 0.884 -13.781 1 73.81 98 LEU A CA 1
ATOM 774 C C . LEU A 1 98 ? 1.143 1.113 -14.602 1 73.81 98 LEU A C 1
ATOM 776 O O . LEU A 1 98 ? 0.07 0.621 -14.242 1 73.81 98 LEU A O 1
ATOM 780 N N . HIS A 1 99 ? 1.367 1.736 -15.719 1 76.06 99 HIS A N 1
ATOM 781 C CA . HIS A 1 99 ? 0.234 2.006 -16.594 1 76.06 99 HIS A CA 1
ATOM 782 C C . HIS A 1 99 ? -0.363 0.711 -17.141 1 76.06 99 HIS A C 1
ATOM 784 O O . HIS A 1 99 ? -1.57 0.631 -17.375 1 76.06 99 HIS A O 1
ATOM 790 N N . LYS A 1 100 ? 0.469 -0.269 -17.297 1 83.69 100 LYS A N 1
ATOM 791 C CA . LYS A 1 100 ? 0.02 -1.542 -17.859 1 83.69 100 LYS A CA 1
ATOM 792 C C . LYS A 1 100 ? -0.651 -2.402 -16.797 1 83.69 100 LYS A C 1
ATOM 794 O O . LYS A 1 100 ? -1.556 -3.182 -17.094 1 83.69 100 LYS A O 1
ATOM 799 N N . ILE A 1 101 ? -0.229 -2.234 -15.609 1 82.25 101 ILE A N 1
ATOM 800 C CA . ILE A 1 101 ? -0.683 -3.117 -14.539 1 82.25 101 ILE A CA 1
ATOM 801 C C . ILE A 1 101 ? -1.999 -2.598 -13.961 1 82.25 101 ILE A C 1
ATOM 803 O O . ILE A 1 101 ? -2.857 -3.383 -13.547 1 82.25 101 ILE A O 1
ATOM 807 N N . ILE A 1 102 ? -2.234 -1.243 -14.094 1 82.06 102 ILE A N 1
ATOM 808 C CA . ILE A 1 102 ? -3.385 -0.608 -13.461 1 82.06 102 ILE A CA 1
ATOM 809 C C . ILE A 1 102 ? -4.676 -1.159 -14.062 1 82.06 102 ILE A C 1
ATOM 811 O O . ILE A 1 102 ? -5.578 -1.583 -13.344 1 82.06 102 ILE A O 1
ATOM 815 N N . PRO A 1 103 ? -4.645 -1.247 -15.406 1 83.44 103 PRO A N 1
ATOM 816 C CA . PRO A 1 103 ? -5.879 -1.792 -15.977 1 83.44 103 PRO A CA 1
ATOM 817 C C . PRO A 1 103 ? -6.148 -3.227 -15.531 1 83.44 103 PRO A C 1
ATOM 819 O O . PRO A 1 103 ? -7.309 -3.619 -15.367 1 83.44 103 PRO A O 1
ATOM 822 N N . ILE A 1 104 ? -5.164 -4.039 -15.367 1 84.69 104 ILE A N 1
ATOM 823 C CA . ILE A 1 104 ? -5.301 -5.43 -14.945 1 84.69 104 ILE A CA 1
ATOM 824 C C . ILE A 1 104 ? -5.852 -5.488 -13.523 1 84.69 104 ILE A C 1
ATOM 826 O O . ILE A 1 104 ? -6.781 -6.25 -13.242 1 84.69 104 ILE A O 1
ATOM 830 N N . ILE A 1 105 ? -5.32 -4.633 -12.711 1 85.81 105 ILE A N 1
ATOM 831 C CA . ILE A 1 105 ? -5.758 -4.566 -11.32 1 85.81 105 ILE A CA 1
ATOM 832 C C . ILE A 1 105 ? -7.223 -4.141 -11.258 1 85.81 105 ILE A C 1
ATOM 834 O O . ILE A 1 105 ? -8.016 -4.715 -10.5 1 85.81 105 ILE A O 1
ATOM 838 N N . GLN A 1 106 ? -7.574 -3.164 -12.117 1 83.44 106 GLN A N 1
ATOM 839 C CA . GLN A 1 106 ? -8.945 -2.656 -12.141 1 83.44 106 GLN A CA 1
ATOM 840 C C . GLN A 1 106 ? -9.93 -3.75 -12.531 1 83.44 106 GLN A C 1
ATOM 842 O O . GLN A 1 106 ? -11.031 -3.828 -11.977 1 83.44 106 GLN A O 1
ATOM 847 N N . GLU A 1 107 ? -9.484 -4.598 -13.414 1 86 107 GLU A N 1
ATOM 848 C CA . GLU A 1 107 ? -10.336 -5.699 -13.852 1 86 107 GLU A CA 1
ATOM 849 C C . GLU A 1 107 ? -10.508 -6.738 -12.75 1 86 107 GLU A C 1
ATOM 851 O O . GLU A 1 107 ? -11.594 -7.301 -12.586 1 86 107 GLU A O 1
ATOM 856 N N . ILE A 1 108 ? -9.484 -6.91 -11.961 1 88.75 108 ILE A N 1
ATOM 857 C CA . ILE A 1 108 ? -9.516 -7.934 -10.922 1 88.75 108 ILE A CA 1
ATOM 858 C C . ILE A 1 108 ? -10.367 -7.453 -9.75 1 88.75 108 ILE A C 1
ATOM 860 O O . ILE A 1 108 ? -11.094 -8.234 -9.141 1 88.75 108 ILE A O 1
ATOM 864 N N . ILE A 1 109 ? -10.359 -6.129 -9.5 1 85 109 ILE A N 1
ATOM 865 C CA . ILE A 1 109 ? -11.07 -5.551 -8.367 1 85 109 ILE A CA 1
ATOM 866 C C . ILE A 1 109 ? -12.578 -5.578 -8.633 1 85 109 ILE A C 1
ATOM 868 O O . ILE A 1 109 ? -13.375 -5.727 -7.703 1 85 109 ILE A O 1
ATOM 872 N N . LYS A 1 110 ? -12.992 -5.445 -9.93 1 78.12 110 LYS A N 1
ATOM 873 C CA . LYS A 1 110 ? -14.406 -5.484 -10.289 1 78.12 110 LYS A CA 1
ATOM 874 C C . LYS A 1 110 ? -15.016 -6.844 -9.977 1 78.12 110 LYS A C 1
ATOM 876 O O . LYS A 1 110 ? -14.305 -7.844 -9.883 1 78.12 110 LYS A O 1
ATOM 881 N N . MET B 1 1 ? 14.031 15.219 6.203 1 77.44 1 MET B N 1
ATOM 882 C CA . MET B 1 1 ? 12.953 15.883 6.934 1 77.44 1 MET B CA 1
ATOM 883 C C . MET B 1 1 ? 11.992 16.578 5.977 1 77.44 1 MET B C 1
ATOM 885 O O . MET B 1 1 ? 12.422 17.266 5.047 1 77.44 1 MET B O 1
ATOM 889 N N . ILE B 1 2 ? 10.602 16.281 6.156 1 81.38 2 ILE B N 1
ATOM 890 C CA . ILE B 1 2 ? 9.602 16.844 5.266 1 81.38 2 ILE B CA 1
ATOM 891 C C . ILE B 1 2 ? 9.359 18.312 5.637 1 81.38 2 ILE B C 1
ATOM 893 O O . ILE B 1 2 ? 9.086 18.625 6.797 1 81.38 2 ILE B O 1
ATOM 897 N N . GLN B 1 3 ? 9.578 19.172 4.668 1 82.25 3 GLN B N 1
ATOM 898 C CA . GLN B 1 3 ? 9.453 20.609 4.879 1 82.25 3 GLN B CA 1
ATOM 899 C C . GLN B 1 3 ? 8 21.016 5.156 1 82.25 3 GLN B C 1
ATOM 901 O O . GLN B 1 3 ? 7.078 20.469 4.535 1 82.25 3 GLN B O 1
ATOM 906 N N . LYS B 1 4 ? 7.906 21.859 6.066 1 86.88 4 LYS B N 1
ATOM 907 C CA . LYS B 1 4 ? 6.586 22.344 6.461 1 86.88 4 LYS B CA 1
ATOM 908 C C . LYS B 1 4 ? 5.832 22.922 5.266 1 86.88 4 LYS B C 1
ATOM 910 O O . LYS B 1 4 ? 4.605 22.812 5.191 1 86.88 4 LYS B O 1
ATOM 915 N N . GLU B 1 5 ? 6.586 23.469 4.32 1 87.94 5 GLU B N 1
ATOM 916 C CA . GLU B 1 5 ? 5.973 24.078 3.137 1 87.94 5 GLU B CA 1
ATOM 917 C C . GLU B 1 5 ? 5.246 23.031 2.299 1 87.94 5 GLU B C 1
ATOM 919 O O . GLU B 1 5 ? 4.195 23.312 1.72 1 87.94 5 GLU B O 1
ATOM 924 N N . ILE B 1 6 ? 5.805 21.812 2.254 1 91 6 ILE B N 1
ATOM 925 C CA . ILE B 1 6 ? 5.188 20.734 1.487 1 91 6 ILE B CA 1
ATOM 926 C C . ILE B 1 6 ? 3.863 20.328 2.133 1 91 6 ILE B C 1
ATOM 928 O O . ILE B 1 6 ? 2.879 20.078 1.436 1 91 6 ILE B O 1
ATOM 932 N N . LEU B 1 7 ? 3.859 20.344 3.451 1 93.5 7 LEU B N 1
ATOM 933 C CA . LEU B 1 7 ? 2.648 19.969 4.18 1 93.5 7 LEU B CA 1
ATOM 934 C C . LEU B 1 7 ? 1.531 20.984 3.912 1 93.5 7 LEU B C 1
ATOM 936 O O . LEU B 1 7 ? 0.384 20.594 3.682 1 93.5 7 LEU B O 1
ATOM 940 N N . GLU B 1 8 ? 1.922 22.219 3.889 1 91.81 8 GLU B N 1
ATOM 941 C CA . GLU B 1 8 ? 0.959 23.281 3.656 1 91.81 8 GLU B CA 1
ATOM 942 C C . GLU B 1 8 ? 0.418 23.234 2.23 1 91.81 8 GLU B C 1
ATOM 944 O O . GLU B 1 8 ? -0.775 23.453 2.006 1 91.81 8 GLU B O 1
ATOM 949 N N . GLU B 1 9 ? 1.282 22.922 1.303 1 92.31 9 GLU B N 1
ATOM 950 C CA . GLU B 1 9 ? 0.866 22.828 -0.093 1 92.31 9 GLU B CA 1
ATOM 951 C C . GLU B 1 9 ? -0.114 21.672 -0.294 1 92.31 9 GLU B C 1
ATOM 953 O O . GLU B 1 9 ? -1.128 21.828 -0.979 1 92.31 9 GLU B O 1
ATOM 958 N N . LEU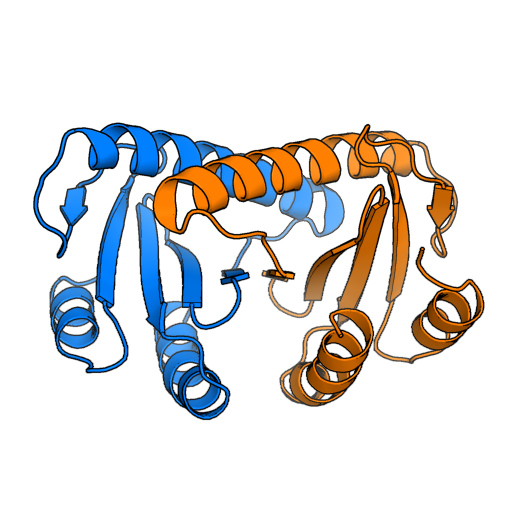 B 1 10 ? 0.151 20.625 0.321 1 94.19 10 LEU B N 1
ATOM 959 C CA . LEU B 1 10 ? -0.685 19.438 0.164 1 94.19 10 LEU B CA 1
ATOM 960 C C . LEU B 1 10 ? -2.072 19.672 0.754 1 94.19 10 LEU B C 1
ATOM 962 O O . LEU B 1 10 ? -3.08 19.312 0.14 1 94.19 10 LEU B O 1
ATOM 966 N N . LYS B 1 11 ? -2.025 20.234 1.883 1 92.38 11 LYS B N 1
ATOM 967 C CA . LYS B 1 11 ? -3.297 20.422 2.576 1 92.38 11 LYS B CA 1
ATOM 968 C C . LYS B 1 11 ? -4.223 21.344 1.784 1 92.38 11 LYS B C 1
ATOM 970 O O . LYS B 1 11 ? -5.445 21.281 1.931 1 92.38 11 LYS B O 1
ATOM 975 N N . ASP B 1 12 ? -3.676 22.172 0.905 1 93.06 12 ASP B N 1
ATOM 976 C CA . ASP B 1 12 ? -4.457 23.172 0.183 1 93.06 12 ASP B CA 1
ATOM 977 C C . ASP B 1 12 ? -5 22.609 -1.127 1 93.06 12 ASP B C 1
ATOM 979 O O . ASP B 1 12 ? -5.805 23.25 -1.804 1 93.06 12 ASP B O 1
ATOM 983 N N . LEU B 1 13 ? -4.57 21.406 -1.458 1 91.81 13 LEU B N 1
ATOM 984 C CA . LEU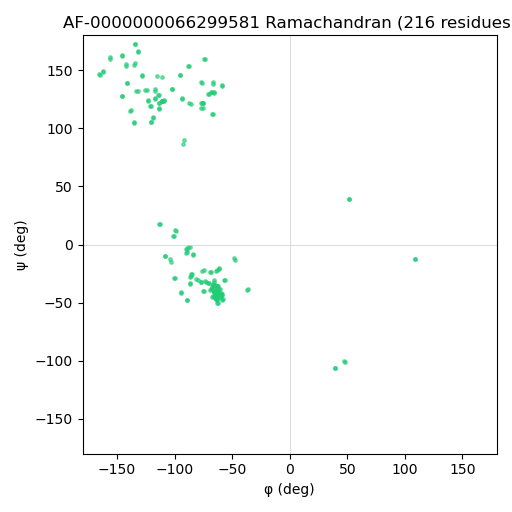 B 1 13 ? -5.086 20.781 -2.676 1 91.81 13 LEU B CA 1
ATOM 985 C C . LEU B 1 13 ? -6.5 20.25 -2.463 1 91.81 13 LEU B C 1
ATOM 987 O O . LEU B 1 13 ? -6.785 19.641 -1.434 1 91.81 13 LEU B O 1
ATOM 991 N N . ASP B 1 14 ? -7.43 20.406 -3.443 1 90.81 14 ASP B N 1
ATOM 992 C CA . ASP B 1 14 ? -8.859 20.141 -3.318 1 90.81 14 ASP B CA 1
ATOM 993 C C . ASP B 1 14 ? -9.125 18.641 -3.182 1 90.81 14 ASP B C 1
ATOM 995 O O . ASP B 1 14 ? -10.141 18.234 -2.623 1 90.81 14 ASP B O 1
ATOM 999 N N . TYR B 1 15 ? -8.18 17.906 -3.68 1 90.88 15 TYR B N 1
ATOM 1000 C CA . TYR B 1 15 ? -8.422 16.469 -3.695 1 90.88 15 TYR B CA 1
ATOM 1001 C C . TYR B 1 15 ? -7.695 15.773 -2.547 1 90.88 15 TYR B C 1
ATOM 1003 O O . TYR B 1 15 ? -7.68 14.547 -2.461 1 90.88 15 TYR B O 1
ATOM 1011 N N . ILE B 1 16 ? -7.105 16.562 -1.661 1 93.44 16 ILE B N 1
ATOM 1012 C CA . ILE B 1 16 ? -6.477 16.047 -0.45 1 93.44 16 ILE B CA 1
ATOM 1013 C C . ILE B 1 16 ? -7.309 16.438 0.77 1 93.44 16 ILE B C 1
ATOM 1015 O O . ILE B 1 16 ? -7.57 17.625 0.997 1 93.44 16 ILE B O 1
ATOM 1019 N N . HIS B 1 17 ? -7.695 15.445 1.536 1 91.75 17 HIS B N 1
ATOM 1020 C CA . HIS B 1 17 ? -8.586 15.742 2.654 1 91.75 17 HIS B CA 1
ATOM 1021 C C . HIS B 1 17 ? -7.824 15.75 3.977 1 91.75 17 HIS B C 1
ATOM 1023 O O . HIS B 1 17 ? -8.328 16.234 4.984 1 91.75 17 HIS B O 1
ATOM 1029 N N . GLY B 1 18 ? -6.598 15.188 3.949 1 93.75 18 GLY B N 1
ATOM 1030 C CA . GLY B 1 18 ? -5.82 15.18 5.176 1 93.75 18 GLY B CA 1
ATOM 1031 C C . GLY B 1 18 ? -4.355 14.867 4.949 1 93.75 18 GLY B C 1
ATOM 1032 O O . GLY B 1 18 ? -4.012 14.094 4.055 1 93.75 18 GLY B O 1
ATOM 1033 N N . VAL B 1 19 ? -3.582 15.5 5.758 1 95.5 19 VAL B N 1
ATOM 1034 C CA . VAL B 1 19 ? -2.145 15.25 5.75 1 95.5 19 VAL B CA 1
ATOM 1035 C C . VAL B 1 19 ? -1.65 15.039 7.18 1 95.5 19 VAL B C 1
ATOM 1037 O O . VAL B 1 19 ? -2.035 15.781 8.094 1 95.5 19 VAL B O 1
ATOM 1040 N N . LEU B 1 20 ? -0.908 14.047 7.379 1 95.88 20 LEU B N 1
ATOM 1041 C CA . LEU B 1 20 ? -0.299 13.773 8.68 1 95.88 20 LEU B CA 1
ATOM 1042 C C . LEU B 1 20 ? 1.205 13.562 8.539 1 95.88 20 LEU B C 1
ATOM 1044 O O . LEU B 1 20 ? 1.673 13.055 7.52 1 95.88 20 LEU B O 1
ATOM 1048 N N . LEU B 1 21 ? 1.858 14 9.531 1 96.56 21 LEU B N 1
ATOM 1049 C CA . LEU B 1 21 ? 3.25 13.609 9.727 1 96.56 21 LEU B CA 1
ATOM 1050 C C . LEU B 1 21 ? 3.4 12.75 10.984 1 96.56 21 LEU B C 1
ATOM 1052 O O . LEU B 1 21 ? 3.133 13.211 12.094 1 96.56 21 LEU B O 1
ATOM 1056 N N . ILE B 1 22 ? 3.803 11.586 10.766 1 97.38 22 ILE B N 1
ATOM 1057 C CA . ILE B 1 22 ? 3.873 10.594 11.836 1 97.38 22 ILE B CA 1
ATOM 1058 C C . ILE B 1 22 ? 5.324 10.164 12.047 1 97.38 22 ILE B C 1
ATOM 1060 O O . ILE B 1 22 ? 6.031 9.859 11.086 1 97.38 22 ILE B O 1
ATOM 1064 N N . LYS B 1 23 ? 5.746 10.125 13.305 1 97.19 23 LYS B N 1
ATOM 1065 C CA . LYS B 1 23 ? 7.059 9.57 13.617 1 97.19 23 LYS B CA 1
ATOM 1066 C C . LYS B 1 23 ? 7.047 8.047 13.516 1 97.19 23 LYS B C 1
ATOM 1068 O O . LYS B 1 23 ? 5.988 7.422 13.586 1 97.19 23 LYS B O 1
ATOM 1073 N N . ASN B 1 24 ? 8.258 7.527 13.367 1 96.25 24 ASN B N 1
ATOM 1074 C CA . ASN B 1 24 ? 8.367 6.082 13.203 1 96.25 24 ASN B CA 1
ATOM 1075 C C . ASN B 1 24 ? 7.824 5.336 14.422 1 96.25 24 ASN B C 1
ATOM 1077 O O . ASN B 1 24 ? 7.473 4.16 14.328 1 96.25 24 ASN B O 1
ATOM 1081 N N . ASP B 1 25 ? 7.746 6.023 15.539 1 95.69 25 ASP B N 1
ATOM 1082 C CA . ASP B 1 25 ? 7.227 5.371 16.734 1 95.69 25 ASP B CA 1
ATOM 1083 C C . ASP B 1 25 ? 5.711 5.535 16.844 1 95.69 25 ASP B C 1
ATOM 1085 O O . ASP B 1 25 ? 5.094 5.062 17.797 1 95.69 25 ASP B O 1
ATOM 1089 N N . GLY B 1 26 ? 5.145 6.246 15.977 1 96.88 26 GLY B N 1
ATOM 1090 C CA . GLY B 1 26 ? 3.695 6.328 15.898 1 96.88 26 GLY B CA 1
ATOM 1091 C C . GLY B 1 26 ? 3.146 7.672 16.344 1 96.88 26 GLY B C 1
ATOM 1092 O O . GLY B 1 26 ? 1.957 7.949 16.172 1 96.88 26 GLY B O 1
ATOM 1093 N N . LEU B 1 27 ? 3.996 8.438 16.953 1 96.12 27 LEU B 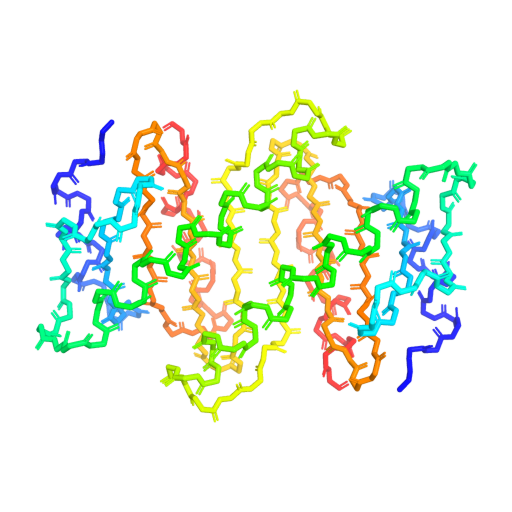N 1
ATOM 1094 C CA . LEU B 1 27 ? 3.551 9.758 17.406 1 96.12 27 LEU B CA 1
ATOM 1095 C C . LEU B 1 27 ? 3.209 10.648 16.219 1 96.12 27 LEU B C 1
ATOM 1097 O O . LEU B 1 27 ? 4 10.773 15.281 1 96.12 27 LEU B O 1
ATOM 1101 N N . VAL B 1 28 ? 2.016 11.312 16.266 1 96.19 28 VAL B N 1
ATOM 1102 C CA . VAL B 1 28 ? 1.611 12.25 15.219 1 96.19 28 VAL B CA 1
ATOM 1103 C C . VAL B 1 28 ? 2.146 13.641 15.547 1 96.19 28 VAL B C 1
ATOM 1105 O O . VAL B 1 28 ? 1.762 14.242 16.547 1 96.19 28 VAL B O 1
ATOM 1108 N N . GLU B 1 29 ? 2.908 14.133 14.625 1 93.81 29 GLU B N 1
ATOM 1109 C CA . GLU B 1 29 ? 3.557 15.422 14.867 1 93.81 29 GLU B CA 1
ATOM 1110 C C . GLU B 1 29 ? 2.811 16.562 14.164 1 93.81 29 GLU B C 1
ATOM 1112 O O . GLU B 1 29 ? 2.924 17.719 14.562 1 93.81 29 GLU B O 1
ATOM 1117 N N . TYR B 1 30 ? 2.225 16.234 13.172 1 93.69 30 TYR B N 1
ATOM 1118 C CA . TYR B 1 30 ? 1.414 17.188 12.422 1 93.69 30 TYR B CA 1
ATOM 1119 C C . TYR B 1 30 ? 0.144 16.531 11.898 1 93.69 30 TYR B C 1
ATOM 1121 O O . TYR B 1 30 ? 0.17 15.375 11.461 1 93.69 30 TYR B O 1
ATOM 1129 N N . SER B 1 31 ? -0.911 17.25 11.977 1 94.81 31 SER B N 1
ATOM 1130 C CA . SER B 1 31 ? -2.168 16.797 11.398 1 94.81 31 SER B CA 1
ATOM 1131 C C . SER B 1 31 ? -2.98 17.969 10.852 1 94.81 31 SER B C 1
ATOM 1133 O O . SER B 1 31 ? -3.174 18.969 11.539 1 94.81 31 SER B O 1
ATOM 1135 N N . SER B 1 32 ? -3.371 17.844 9.664 1 93.62 32 SER B N 1
ATOM 1136 C CA . SER B 1 32 ? -4.262 18.844 9.102 1 93.62 32 SER B CA 1
ATOM 1137 C C . SER B 1 32 ? -5.719 18.562 9.453 1 93.62 32 SER B C 1
ATOM 1139 O O . SER B 1 32 ? -6.609 19.344 9.125 1 93.62 32 SER B O 1
ATOM 1141 N N . LEU B 1 33 ? -5.902 17.406 10.023 1 90.75 33 LEU B N 1
ATOM 1142 C CA . LEU B 1 33 ? -7.238 17.0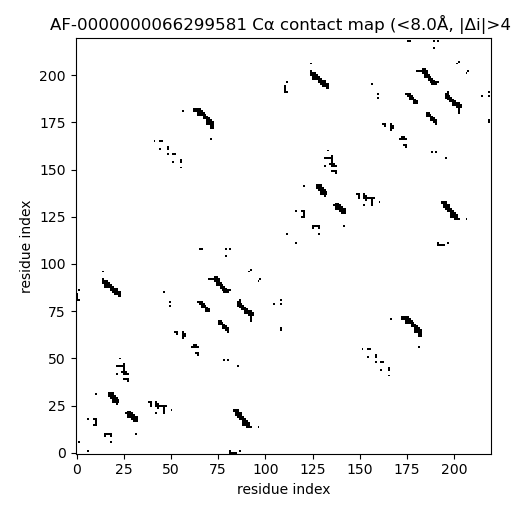16 10.453 1 90.75 33 LEU B CA 1
ATOM 1143 C C . LEU B 1 33 ? -7.527 17.516 11.867 1 90.75 33 LEU B C 1
ATOM 1145 O O . LEU B 1 33 ? -6.602 17.828 12.617 1 90.75 33 LEU B O 1
ATOM 1149 N N . SER B 1 34 ? -8.836 17.703 12.133 1 85.75 34 SER B N 1
ATOM 1150 C CA . SER B 1 34 ? -9.203 18.062 13.5 1 85.75 34 SER B CA 1
ATOM 1151 C C . SER B 1 34 ? -8.742 17 14.5 1 85.75 34 SER B C 1
ATOM 1153 O O . SER B 1 34 ? -8.797 15.805 14.211 1 85.75 34 SER B O 1
ATOM 1155 N N . GLU B 1 35 ? -8.211 17.516 15.609 1 74.5 35 GLU B N 1
ATOM 1156 C CA . GLU B 1 35 ? -7.672 16.641 16.641 1 74.5 35 GLU B CA 1
ATOM 1157 C C . GLU B 1 35 ? -8.781 15.828 17.312 1 74.5 35 GLU B C 1
ATOM 1159 O O . GLU B 1 35 ? -9.844 16.359 17.625 1 74.5 35 GLU B O 1
ATOM 1164 N N . ASP B 1 36 ? -8.766 14.617 17.109 1 75.44 36 ASP B N 1
ATOM 1165 C CA . ASP B 1 36 ? -9.617 13.734 17.891 1 75.44 36 ASP B CA 1
ATOM 1166 C C . ASP B 1 36 ? -8.844 12.5 18.359 1 75.44 36 ASP B C 1
ATOM 1168 O O . ASP B 1 36 ? -7.664 12.344 18.047 1 75.44 36 ASP B O 1
ATOM 1172 N N . SER B 1 37 ? -9.352 11.992 19.422 1 69.06 37 SER B N 1
ATOM 1173 C CA . SER B 1 37 ? -8.711 10.844 20.062 1 69.06 37 SER B CA 1
ATOM 1174 C C . SER B 1 37 ? -8.367 9.766 19.031 1 69.06 37 SER B C 1
ATOM 1176 O O . SER B 1 37 ? -7.461 8.961 19.25 1 69.06 37 SER B O 1
ATOM 1178 N N . ASN B 1 38 ? -8.82 9.789 17.922 1 86 38 ASN B N 1
ATOM 1179 C CA . ASN B 1 38 ? -8.641 8.727 16.938 1 86 38 ASN B CA 1
ATOM 1180 C C . ASN B 1 38 ? -7.348 8.906 16.141 1 86 38 ASN B C 1
ATOM 1182 O O . ASN B 1 38 ? -6.812 7.945 15.594 1 86 38 ASN B O 1
ATOM 1186 N N . MET B 1 39 ? -6.648 10.094 16.516 1 89.5 39 MET B N 1
ATOM 1187 C CA . MET B 1 39 ? -5.457 10.383 15.727 1 89.5 39 MET B CA 1
ATOM 1188 C C . MET B 1 39 ? -4.234 9.672 16.312 1 89.5 39 MET B C 1
ATOM 1190 O O . MET B 1 39 ? -3.361 9.227 15.562 1 89.5 39 MET B O 1
ATOM 1194 N N . GLU B 1 40 ? -4.215 9.555 17.625 1 91 40 GLU B N 1
ATOM 1195 C CA . GLU B 1 40 ? -3.139 8.812 18.266 1 91 40 GLU B CA 1
ATOM 1196 C C . GLU B 1 40 ? -3.16 7.34 17.859 1 91 40 GLU B C 1
ATOM 1198 O O . GLU B 1 40 ? -2.117 6.762 17.547 1 91 40 GLU B O 1
ATOM 1203 N N . SER B 1 41 ? -4.344 6.824 17.906 1 95.38 41 SER B N 1
ATOM 1204 C CA . SER B 1 41 ? -4.496 5.43 17.5 1 95.38 41 SER B CA 1
ATOM 1205 C C . SER B 1 41 ? -4.148 5.242 16.016 1 95.38 41 SER B C 1
ATOM 1207 O O . SER B 1 41 ? -3.445 4.297 15.656 1 95.38 41 SER B O 1
ATOM 1209 N N . LEU B 1 42 ? -4.516 6.121 15.172 1 95.69 42 LEU B N 1
ATOM 1210 C CA . LEU B 1 42 ? -4.25 6.043 13.734 1 95.69 42 LEU B CA 1
ATOM 1211 C C . LEU B 1 42 ? -2.75 6.086 13.461 1 95.69 42 LEU B C 1
ATOM 1213 O O . LEU B 1 42 ? -2.229 5.254 12.711 1 95.69 42 LEU B O 1
ATOM 1217 N N . GLY B 1 43 ? -2.098 7.062 14.109 1 97.06 43 GLY B N 1
ATOM 1218 C CA . GLY B 1 43 ? -0.656 7.168 13.953 1 97.06 43 GLY B CA 1
ATOM 1219 C C . GLY B 1 43 ? 0.085 5.914 14.367 1 97.06 43 GLY B C 1
ATOM 1220 O O . GLY B 1 43 ? 0.985 5.453 13.664 1 97.06 43 GLY B O 1
ATOM 1221 N N . ALA B 1 44 ? -0.281 5.359 15.555 1 97.5 44 ALA B N 1
ATOM 1222 C CA . ALA B 1 44 ? 0.341 4.145 16.0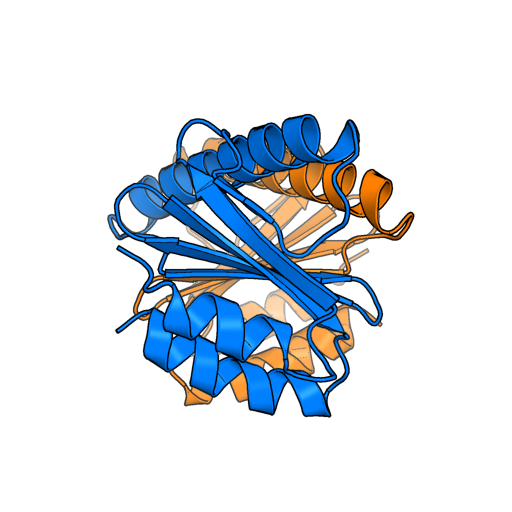78 1 97.5 44 ALA B CA 1
ATOM 1223 C C . ALA B 1 44 ? 0.141 2.977 15.109 1 97.5 44 ALA B C 1
ATOM 1225 O O . ALA B 1 44 ? 1.088 2.246 14.805 1 97.5 44 ALA B O 1
ATOM 1226 N N . ARG B 1 45 ? -1.002 2.84 14.57 1 97.88 45 ARG B N 1
ATOM 1227 C CA . ARG B 1 45 ? -1.323 1.697 13.727 1 97.88 45 ARG B CA 1
ATOM 1228 C C . ARG B 1 45 ? -0.664 1.828 12.359 1 97.88 45 ARG B C 1
ATOM 1230 O O . ARG B 1 45 ? -0.109 0.86 11.836 1 97.88 45 ARG B O 1
ATOM 1237 N N . LEU B 1 46 ? -0.645 3.018 11.789 1 98.19 46 LEU B N 1
ATOM 1238 C CA . LEU B 1 46 ? -0.006 3.215 10.492 1 98.19 46 LEU B CA 1
ATOM 1239 C C . LEU B 1 46 ? 1.5 2.994 10.586 1 98.19 46 LEU B C 1
ATOM 1241 O O . LEU B 1 46 ? 2.115 2.463 9.664 1 98.19 46 LEU B O 1
ATOM 1245 N N . SER B 1 47 ? 2.037 3.402 11.742 1 98.44 47 SER B N 1
ATOM 1246 C CA . SER B 1 47 ? 3.463 3.164 11.945 1 98.44 47 SER B CA 1
ATOM 1247 C C . SER B 1 47 ? 3.77 1.672 12 1 98.44 47 SER B C 1
ATOM 1249 O O . SER B 1 47 ? 4.75 1.211 11.414 1 98.44 47 SER B O 1
ATOM 1251 N N . ILE B 1 48 ? 2.98 0.881 12.727 1 98.62 48 ILE B N 1
ATOM 1252 C CA . ILE B 1 48 ? 3.152 -0.564 12.828 1 98.62 48 ILE B CA 1
ATOM 1253 C C . ILE B 1 48 ? 3.057 -1.192 11.438 1 98.62 48 ILE B C 1
ATOM 1255 O O . ILE B 1 48 ? 3.879 -2.037 11.07 1 98.62 48 ILE B O 1
ATOM 1259 N N . ILE B 1 49 ? 2.119 -0.759 10.656 1 98.75 49 ILE B N 1
ATOM 1260 C CA . ILE B 1 49 ? 1.894 -1.277 9.312 1 98.75 49 ILE B CA 1
ATOM 1261 C C . ILE B 1 49 ? 3.111 -0.99 8.438 1 98.75 49 ILE B C 1
ATOM 1263 O O . ILE B 1 49 ? 3.664 -1.899 7.812 1 98.75 49 ILE B O 1
ATOM 1267 N N . LEU B 1 50 ? 3.559 0.255 8.438 1 98.69 50 LEU B N 1
ATOM 1268 C CA . LEU B 1 50 ? 4.672 0.625 7.57 1 98.69 50 LEU B CA 1
ATOM 1269 C C . LEU B 1 50 ? 5.953 -0.085 8 1 98.69 50 LEU B C 1
ATOM 1271 O O . LEU B 1 50 ? 6.75 -0.5 7.156 1 98.69 50 LEU B O 1
ATOM 1275 N N . ASN B 1 51 ? 6.129 -0.168 9.352 1 97.94 51 ASN B N 1
ATOM 1276 C CA . ASN B 1 51 ? 7.301 -0.891 9.836 1 97.94 51 ASN B CA 1
ATOM 1277 C C . ASN B 1 51 ? 7.266 -2.357 9.422 1 97.94 51 ASN B C 1
ATOM 1279 O O . ASN B 1 51 ? 8.297 -2.926 9.047 1 97.94 51 ASN B O 1
ATOM 1283 N N . SER B 1 52 ? 6.137 -2.963 9.484 1 98.5 52 SER B N 1
ATOM 1284 C CA . SER B 1 52 ? 5.988 -4.344 9.047 1 98.5 52 SER B CA 1
ATOM 1285 C C . SER B 1 52 ? 6.273 -4.488 7.551 1 98.5 52 SER B C 1
ATOM 1287 O O . SER B 1 52 ? 6.965 -5.414 7.133 1 98.5 52 SER B O 1
ATOM 1289 N N . ILE B 1 53 ? 5.766 -3.57 6.746 1 98.56 53 ILE B N 1
ATOM 1290 C CA . ILE B 1 53 ? 6.027 -3.566 5.309 1 98.56 53 ILE B CA 1
ATOM 1291 C C . ILE B 1 53 ? 7.527 -3.439 5.059 1 98.56 53 ILE B C 1
ATOM 1293 O O . ILE B 1 53 ? 8.094 -4.184 4.258 1 98.56 53 ILE B O 1
ATOM 1297 N N . SER B 1 54 ? 8.133 -2.498 5.793 1 97.5 54 SER B N 1
ATOM 1298 C CA . SER B 1 54 ? 9.555 -2.244 5.609 1 97.5 54 SER B CA 1
ATOM 1299 C C . SER B 1 54 ? 10.383 -3.492 5.906 1 97.5 54 SER B C 1
ATOM 1301 O O . SER B 1 54 ? 11.383 -3.756 5.238 1 97.5 54 SER B O 1
ATOM 1303 N N . GLU B 1 55 ? 9.961 -4.23 6.934 1 97.25 55 GLU B N 1
ATOM 1304 C CA . GLU B 1 55 ? 10.656 -5.465 7.266 1 97.25 55 GLU B CA 1
ATOM 1305 C C . GLU B 1 55 ? 10.531 -6.488 6.141 1 97.25 55 GLU B C 1
ATOM 1307 O O . GLU B 1 55 ? 11.516 -7.137 5.773 1 97.25 55 GLU B O 1
ATOM 1312 N N . VAL B 1 56 ? 9.375 -6.633 5.57 1 96.81 56 VAL B N 1
ATOM 1313 C CA . VAL B 1 56 ? 9.148 -7.582 4.484 1 96.81 56 VAL B CA 1
ATOM 1314 C C . VAL B 1 56 ? 9.961 -7.172 3.258 1 96.81 56 VAL B C 1
ATOM 1316 O O . VAL B 1 56 ? 10.633 -8 2.646 1 96.81 56 VAL B O 1
ATOM 1319 N N . ILE B 1 57 ? 9.945 -5.918 2.885 1 96.94 57 ILE B N 1
ATOM 1320 C CA . ILE B 1 57 ? 10.633 -5.395 1.71 1 96.94 57 ILE B CA 1
ATOM 1321 C C . ILE B 1 57 ? 12.141 -5.578 1.867 1 96.94 57 ILE B C 1
ATOM 1323 O O . ILE B 1 57 ? 12.828 -5.965 0.919 1 96.94 57 ILE B O 1
ATOM 1327 N N . LYS B 1 58 ? 12.586 -5.25 3.096 1 95.94 58 LYS B N 1
ATOM 1328 C CA . LYS B 1 58 ? 14 -5.457 3.365 1 95.94 58 LYS B CA 1
ATOM 1329 C C . LYS B 1 58 ? 14.398 -6.918 3.162 1 95.94 58 LYS B C 1
ATOM 1331 O O . LYS B 1 58 ? 15.43 -7.207 2.562 1 95.94 58 LYS B O 1
ATOM 1336 N N . ASP B 1 59 ? 13.594 -7.801 3.623 1 93.88 59 ASP B N 1
ATOM 1337 C CA . ASP B 1 59 ? 13.875 -9.227 3.551 1 93.88 59 ASP B CA 1
ATOM 1338 C C . ASP B 1 59 ? 13.867 -9.719 2.105 1 93.88 59 ASP B C 1
ATOM 1340 O O . ASP B 1 59 ? 14.672 -10.578 1.729 1 93.88 59 ASP B O 1
ATOM 1344 N N . ILE B 1 60 ? 12.992 -9.148 1.287 1 92.31 60 ILE B N 1
ATOM 1345 C CA . ILE B 1 60 ? 12.805 -9.656 -0.067 1 92.31 60 ILE B CA 1
ATOM 1346 C C . ILE B 1 60 ? 13.773 -8.953 -1.018 1 92.31 60 ILE B C 1
ATOM 1348 O O . ILE B 1 60 ? 14.445 -9.609 -1.823 1 92.31 60 ILE B O 1
ATOM 1352 N N . TYR B 1 61 ? 13.828 -7.656 -0.926 1 91.56 61 TYR B N 1
ATOM 1353 C CA . TYR B 1 61 ? 14.531 -6.879 -1.941 1 91.56 61 TYR B CA 1
ATOM 1354 C C . TYR B 1 61 ? 15.836 -6.312 -1.391 1 91.56 61 TYR B C 1
ATOM 1356 O O . TYR B 1 61 ? 16.672 -5.809 -2.146 1 91.56 61 TYR B O 1
ATOM 1364 N N . ASN B 1 62 ? 16.016 -6.426 -0.065 1 95.5 62 ASN B N 1
ATOM 1365 C CA . ASN B 1 62 ? 17.141 -5.777 0.587 1 95.5 62 ASN B CA 1
ATOM 1366 C C . ASN B 1 62 ? 17.234 -4.301 0.223 1 95.5 62 ASN B C 1
ATOM 1368 O O . ASN B 1 62 ? 18.312 -3.795 -0.095 1 95.5 62 ASN B O 1
ATOM 1372 N N . GLU B 1 63 ? 16.031 -3.557 0.107 1 94.19 63 GLU B N 1
ATOM 1373 C CA . GLU B 1 63 ? 15.852 -2.146 -0.225 1 94.19 63 GLU B CA 1
ATOM 1374 C C . GLU B 1 63 ? 14.852 -1.483 0.72 1 94.19 63 GLU B C 1
ATOM 1376 O O . GLU B 1 63 ? 14.266 -2.146 1.576 1 94.19 63 GLU B O 1
ATOM 1381 N N . LYS B 1 64 ? 14.742 -0.208 0.591 1 95.56 64 LYS B N 1
ATOM 1382 C CA . LYS B 1 64 ? 13.789 0.553 1.392 1 95.56 64 LYS B CA 1
ATOM 1383 C C . LYS B 1 64 ? 12.484 0.76 0.637 1 95.56 64 LYS B C 1
ATOM 1385 O O . LYS B 1 64 ? 12.484 0.904 -0.587 1 95.56 64 LYS B O 1
ATOM 1390 N N . THR B 1 65 ? 11.461 0.762 1.409 1 96.69 65 THR B N 1
ATOM 1391 C CA . THR B 1 65 ? 10.164 1.116 0.856 1 96.69 65 THR B CA 1
ATOM 1392 C C . THR B 1 65 ? 10.125 2.588 0.453 1 96.69 65 THR B C 1
ATOM 1394 O O . THR B 1 65 ? 10.539 3.457 1.224 1 96.69 65 THR B O 1
ATOM 1397 N N . GLU B 1 66 ? 9.672 2.873 -0.711 1 94.94 66 GLU B N 1
ATOM 1398 C CA . GLU B 1 66 ? 9.594 4.258 -1.16 1 94.94 66 GLU B CA 1
ATOM 1399 C C . GLU B 1 66 ? 8.211 4.844 -0.888 1 94.94 66 GLU B C 1
ATOM 1401 O O . GLU B 1 66 ? 8.086 6.016 -0.515 1 94.94 66 GLU B O 1
ATOM 1406 N N . CYS B 1 67 ? 7.211 4.059 -1.122 1 95 67 CYS B N 1
ATOM 1407 C CA . CYS B 1 67 ? 5.848 4.551 -0.956 1 95 67 CYS B CA 1
ATOM 1408 C C . CYS B 1 67 ? 4.863 3.393 -0.857 1 95 67 CYS B C 1
ATOM 1410 O O . CYS B 1 67 ? 5.086 2.328 -1.436 1 95 67 CYS B O 1
ATOM 1412 N N . VAL B 1 68 ? 3.779 3.553 -0.119 1 96.94 68 VAL B N 1
ATOM 1413 C CA . VAL B 1 68 ? 2.656 2.625 -0.027 1 96.94 68 VAL B CA 1
ATOM 1414 C C . VAL B 1 68 ? 1.362 3.342 -0.408 1 96.94 68 VAL B C 1
ATOM 1416 O O . VAL B 1 68 ? 1.045 4.398 0.142 1 96.94 68 VAL B O 1
ATOM 1419 N N . PHE B 1 69 ? 0.667 2.822 -1.371 1 94.5 69 PHE B N 1
ATOM 1420 C CA . PHE B 1 69 ? -0.633 3.332 -1.789 1 94.5 69 PHE B CA 1
ATOM 1421 C C . PHE B 1 69 ? -1.741 2.35 -1.431 1 94.5 69 PHE B C 1
ATOM 1423 O O . PHE B 1 69 ? -1.675 1.173 -1.793 1 94.5 69 PHE B O 1
ATOM 1430 N N . ILE B 1 70 ? -2.691 2.822 -0.698 1 96.31 70 ILE B N 1
ATOM 1431 C CA . ILE B 1 70 ? -3.861 2.039 -0.314 1 96.31 70 ILE B CA 1
ATOM 1432 C C . ILE B 1 70 ? -5.113 2.629 -0.961 1 96.31 70 ILE B C 1
ATOM 1434 O O . ILE B 1 70 ? -5.461 3.787 -0.715 1 96.31 70 ILE B O 1
ATOM 1438 N N . LYS B 1 71 ? -5.766 1.835 -1.714 1 92.62 71 LYS B N 1
ATOM 1439 C CA . LYS B 1 71 ? -6.988 2.277 -2.381 1 92.62 71 LYS B CA 1
ATOM 1440 C C . LYS B 1 71 ? -8.227 1.743 -1.667 1 92.62 71 LYS B C 1
ATOM 1442 O O . LYS B 1 71 ? -8.289 0.56 -1.326 1 92.62 71 LYS B O 1
ATOM 1447 N N . VAL B 1 72 ? -9.141 2.648 -1.494 1 93.62 72 VAL B N 1
ATOM 1448 C CA . VAL B 1 72 ? -10.438 2.354 -0.89 1 93.62 72 VAL B CA 1
ATOM 1449 C C . VAL B 1 72 ? -11.547 3.025 -1.694 1 93.62 72 VAL B C 1
ATOM 1451 O O . VAL B 1 72 ? -11.797 4.223 -1.542 1 93.62 72 VAL B O 1
ATOM 1454 N N . LYS B 1 73 ? -12.234 2.316 -2.428 1 88.69 73 LYS B N 1
ATOM 1455 C CA . LYS B 1 73 ? -13.32 2.844 -3.25 1 88.69 73 LYS B CA 1
ATOM 1456 C C . LYS B 1 73 ? -12.945 4.191 -3.859 1 88.69 73 LYS B C 1
ATOM 1458 O O . LYS B 1 73 ? -12.164 4.25 -4.812 1 88.69 73 LYS B O 1
ATOM 1463 N N . ASP B 1 74 ? -13.539 5.281 -3.318 1 88 74 ASP B N 1
ATOM 1464 C CA . ASP B 1 74 ? -13.328 6.613 -3.875 1 88 74 ASP B CA 1
ATOM 1465 C C . ASP B 1 74 ? -12.281 7.383 -3.076 1 88 74 ASP B C 1
ATOM 1467 O O . ASP B 1 74 ? -12.078 8.578 -3.295 1 88 74 ASP B O 1
ATOM 1471 N N . ASP B 1 75 ? -11.617 6.68 -2.227 1 92.25 75 ASP B N 1
ATOM 1472 C CA . ASP B 1 75 ? -10.617 7.305 -1.366 1 92.25 75 ASP B CA 1
ATOM 1473 C C . ASP B 1 75 ? -9.312 6.516 -1.385 1 92.25 75 ASP B C 1
ATOM 1475 O O . ASP B 1 75 ? -9.258 5.406 -1.921 1 92.25 75 ASP B O 1
ATOM 1479 N N . GLY B 1 76 ? -8.312 7.223 -0.869 1 93 76 GLY B N 1
ATOM 1480 C CA . GLY B 1 76 ? -7.035 6.547 -0.753 1 93 76 GLY B CA 1
ATOM 1481 C C . GLY B 1 76 ? -6.141 7.141 0.32 1 93 76 GLY B C 1
ATOM 1482 O O . GLY B 1 76 ? -6.395 8.242 0.808 1 93 76 GLY B O 1
ATOM 1483 N N . ILE B 1 77 ? -5.172 6.391 0.749 1 96.31 77 ILE B N 1
ATOM 1484 C CA . ILE B 1 77 ? -4.125 6.801 1.679 1 96.31 77 ILE B CA 1
ATOM 1485 C C . ILE B 1 77 ? -2.752 6.523 1.066 1 96.31 77 ILE B C 1
ATOM 1487 O O . ILE B 1 77 ? -2.529 5.461 0.485 1 96.31 77 ILE B O 1
ATOM 1491 N N . ILE B 1 78 ? -1.895 7.434 1.118 1 96.25 78 ILE B N 1
ATOM 1492 C CA . ILE B 1 78 ? -0.507 7.258 0.704 1 96.25 78 ILE B CA 1
ATOM 1493 C C . ILE B 1 78 ? 0.413 7.383 1.916 1 96.25 78 ILE B C 1
ATOM 1495 O O . ILE B 1 78 ? 0.273 8.312 2.717 1 96.25 78 ILE B O 1
ATOM 1499 N N . LEU B 1 79 ? 1.254 6.48 2.119 1 97.81 79 LEU B N 1
ATOM 1500 C CA . LEU B 1 79 ? 2.312 6.535 3.121 1 97.81 79 LEU B CA 1
ATOM 1501 C C . LEU B 1 79 ? 3.682 6.656 2.459 1 97.81 79 LEU B C 1
ATOM 1503 O O . LEU B 1 79 ? 4.047 5.824 1.623 1 97.81 79 LEU B O 1
ATOM 1507 N N . ILE B 1 80 ? 4.367 7.652 2.807 1 97.19 80 ILE B N 1
ATOM 1508 C CA . ILE B 1 80 ? 5.719 7.867 2.297 1 97.19 80 ILE B CA 1
ATOM 1509 C C . ILE B 1 80 ? 6.707 7.906 3.457 1 97.19 80 ILE B C 1
ATOM 1511 O O . ILE B 1 80 ? 6.766 8.891 4.199 1 97.19 80 ILE B O 1
ATOM 1515 N N . PRO B 1 81 ? 7.477 6.828 3.609 1 97.25 81 PRO B N 1
ATOM 1516 C CA . PRO B 1 81 ? 8.516 6.863 4.641 1 97.25 81 PRO B CA 1
ATOM 1517 C C . PRO B 1 81 ? 9.672 7.793 4.273 1 97.25 81 PRO B C 1
ATOM 1519 O O . PRO B 1 81 ? 10.18 7.746 3.148 1 97.25 81 PRO B O 1
ATOM 1522 N N . LYS B 1 82 ? 10.023 8.664 5.184 1 92.88 82 LYS B N 1
ATOM 1523 C CA . LYS B 1 82 ? 11.188 9.539 5.059 1 92.88 82 LYS B CA 1
ATOM 1524 C C . LYS B 1 82 ? 11.953 9.633 6.375 1 92.88 82 LYS B C 1
ATOM 1526 O O . LYS B 1 82 ? 11.484 10.273 7.324 1 92.88 82 LYS B O 1
ATOM 1531 N N . ASP B 1 83 ? 13.219 9.117 6.312 1 88.38 83 ASP B N 1
ATOM 1532 C CA . ASP B 1 83 ? 14.117 9.172 7.461 1 88.38 83 ASP B CA 1
ATOM 1533 C C . ASP B 1 83 ? 13.398 8.727 8.734 1 88.38 83 ASP B C 1
ATOM 1535 O O . ASP B 1 83 ? 13.102 7.543 8.898 1 88.38 83 ASP B O 1
ATOM 1539 N N . ASN B 1 84 ? 12.938 9.672 9.586 1 92.19 84 ASN B N 1
ATOM 1540 C CA . ASN B 1 84 ? 12.391 9.312 10.891 1 92.19 84 ASN B CA 1
ATOM 1541 C C . ASN B 1 84 ? 10.891 9.609 10.969 1 92.19 84 ASN B C 1
ATOM 1543 O O . ASN B 1 84 ? 10.344 9.734 12.062 1 92.19 84 ASN B O 1
ATOM 1547 N N . GLU B 1 85 ? 10.32 9.766 9.766 1 96.88 85 GLU B N 1
ATOM 1548 C CA . GLU B 1 85 ? 8.898 10.109 9.773 1 96.88 85 GLU B CA 1
ATOM 1549 C C . GLU B 1 85 ? 8.172 9.477 8.594 1 96.88 85 GLU B C 1
ATOM 1551 O O . GLU B 1 85 ? 8.805 8.922 7.695 1 96.88 85 GLU B O 1
ATOM 1556 N N . ILE B 1 86 ? 6.84 9.422 8.727 1 97.75 86 ILE B N 1
ATOM 1557 C CA . ILE B 1 86 ? 5.93 8.914 7.707 1 97.75 86 ILE B CA 1
ATOM 1558 C C . ILE B 1 86 ? 4.977 10.023 7.262 1 97.75 86 ILE B C 1
ATOM 1560 O O . ILE B 1 86 ? 4.105 10.445 8.031 1 97.75 86 ILE B O 1
ATOM 1564 N N . LEU B 1 87 ? 5.195 10.484 6.055 1 97.38 87 LEU B N 1
ATOM 1565 C CA . LEU B 1 87 ? 4.195 11.383 5.48 1 97.38 87 LEU B CA 1
ATOM 1566 C C . LEU B 1 87 ? 2.961 10.609 5.039 1 97.38 87 LEU B C 1
ATOM 1568 O O . LEU B 1 87 ? 3.066 9.656 4.258 1 97.38 87 LEU B O 1
ATOM 1572 N N . THR B 1 88 ? 1.824 11 5.605 1 97.12 88 THR B N 1
ATOM 1573 C CA . THR B 1 88 ? 0.562 10.336 5.301 1 97.12 88 THR B CA 1
ATOM 1574 C C . THR B 1 88 ? -0.409 11.297 4.629 1 97.12 88 THR B C 1
ATOM 1576 O O . THR B 1 88 ? -0.667 12.391 5.141 1 97.12 88 THR B O 1
ATOM 1579 N N . ILE B 1 89 ? -0.907 10.914 3.48 1 96.12 89 ILE B N 1
ATOM 1580 C CA . ILE B 1 89 ? -1.832 11.742 2.711 1 96.12 89 ILE B CA 1
ATOM 1581 C C . ILE B 1 89 ? -3.148 10.992 2.512 1 96.12 89 ILE B C 1
ATOM 1583 O O . ILE B 1 89 ? -3.16 9.875 2.004 1 96.12 89 ILE B O 1
ATOM 1587 N N . LEU B 1 90 ? -4.207 11.508 2.984 1 95.38 90 LEU B N 1
ATOM 1588 C CA . LEU B 1 90 ? -5.559 11.047 2.686 1 95.38 90 LEU B CA 1
ATOM 1589 C C . LEU B 1 90 ? -6.156 11.828 1.521 1 95.38 90 LEU B C 1
ATOM 1591 O O . LEU B 1 90 ? -6.176 13.062 1.542 1 95.38 90 LEU B O 1
ATOM 1595 N N . PHE B 1 91 ? -6.605 11.109 0.515 1 93.44 91 PHE B N 1
ATOM 1596 C CA . PHE B 1 91 ? -7.031 11.82 -0.685 1 93.44 91 PHE B CA 1
ATOM 1597 C C . PHE B 1 91 ? -8.258 11.156 -1.299 1 93.44 91 PHE B C 1
ATOM 1599 O O . PHE B 1 91 ? -8.57 10.008 -0.984 1 93.44 91 PHE B O 1
ATOM 1606 N N . LYS B 1 92 ? -8.984 11.953 -1.977 1 89.38 92 LYS B N 1
ATOM 1607 C CA . LYS B 1 92 ? -10.086 11.445 -2.787 1 89.38 92 LYS B CA 1
ATOM 1608 C C . LYS B 1 92 ? -9.562 10.781 -4.062 1 89.38 92 LYS B C 1
ATOM 1610 O O . LYS B 1 92 ? -8.859 11.414 -4.848 1 89.38 92 LYS B O 1
ATOM 1615 N N . ALA B 1 93 ? -9.859 9.516 -4.109 1 74.69 93 ALA B N 1
ATOM 1616 C CA . ALA B 1 93 ? -9.312 8.742 -5.219 1 74.69 93 ALA B CA 1
ATOM 1617 C C . ALA B 1 93 ? -10.273 8.711 -6.398 1 74.69 93 ALA B C 1
ATOM 1619 O O . ALA B 1 93 ? -11.273 7.984 -6.375 1 74.69 93 ALA B O 1
ATOM 1620 N N . ASN B 1 94 ? -10.18 9.555 -7.191 1 74.12 94 ASN B N 1
ATOM 1621 C CA . ASN B 1 94 ? -10.789 9.367 -8.5 1 74.12 94 ASN B CA 1
ATOM 1622 C C . ASN B 1 94 ? -9.734 9.328 -9.609 1 74.12 94 ASN B C 1
ATOM 1624 O O . ASN B 1 94 ? -8.562 9.625 -9.367 1 74.12 94 ASN B O 1
ATOM 1628 N N . ASN B 1 95 ? -9.953 8.523 -10.625 1 62.53 95 ASN B N 1
ATOM 1629 C CA . ASN B 1 95 ? -8.984 8.234 -11.68 1 62.53 95 ASN B CA 1
ATOM 1630 C C . ASN B 1 95 ? -8.156 9.461 -12.031 1 62.53 95 ASN B C 1
ATOM 1632 O O . ASN B 1 95 ? -6.934 9.359 -12.195 1 62.53 95 ASN B O 1
ATOM 1636 N N . ASP B 1 96 ? -8.711 10.523 -12.039 1 72.19 96 ASP B N 1
ATOM 1637 C CA . ASP B 1 96 ? -8.023 11.727 -12.477 1 72.19 96 ASP B CA 1
ATOM 1638 C C . ASP B 1 96 ? -7.055 12.227 -11.406 1 72.19 96 ASP B C 1
ATOM 1640 O O . ASP B 1 96 ? -5.988 12.758 -11.719 1 72.19 96 ASP B O 1
ATOM 1644 N N . ILE B 1 97 ? -7.305 11.852 -10.211 1 76.62 97 ILE B N 1
ATOM 1645 C CA . ILE B 1 97 ? -6.562 12.422 -9.094 1 76.62 97 ILE B CA 1
ATOM 1646 C C . ILE B 1 97 ? -5.266 11.648 -8.891 1 76.62 97 ILE B C 1
ATOM 1648 O O . ILE B 1 97 ? -4.238 12.234 -8.531 1 76.62 97 ILE B O 1
ATOM 1652 N N . LEU B 1 98 ? -5.184 10.391 -9.25 1 73.69 98 LEU B N 1
ATOM 1653 C CA . LEU B 1 98 ? -3.961 9.602 -9.117 1 73.69 98 LEU B CA 1
ATOM 1654 C C . LEU B 1 98 ? -2.854 10.172 -9.992 1 73.69 98 LEU B C 1
ATOM 1656 O O . LEU B 1 98 ? -1.704 10.281 -9.562 1 73.69 98 LEU B O 1
ATOM 1660 N N . HIS B 1 99 ? -3.275 10.609 -11.109 1 75.88 99 HIS B N 1
ATOM 1661 C CA . HIS B 1 99 ? -2.314 11.195 -12.039 1 75.88 99 HIS B CA 1
ATOM 1662 C C . HIS B 1 99 ? -1.717 12.484 -11.477 1 75.88 99 HIS B C 1
ATOM 1664 O O . HIS B 1 99 ? -0.562 12.812 -11.758 1 75.88 99 HIS B O 1
ATOM 1670 N N . LYS B 1 100 ? -2.494 13.188 -10.727 1 83.56 100 LYS B N 1
ATOM 1671 C CA . LYS B 1 100 ? -2.043 14.461 -10.18 1 83.56 100 LYS B CA 1
ATOM 1672 C C . LYS B 1 100 ? -1.159 14.242 -8.953 1 83.56 100 LYS B C 1
ATOM 1674 O O . LYS B 1 100 ? -0.25 15.031 -8.688 1 83.56 100 LYS B O 1
ATOM 1679 N N . ILE B 1 101 ? -1.41 13.211 -8.25 1 82.38 101 ILE B N 1
ATOM 1680 C CA . ILE B 1 101 ? -0.744 13 -6.965 1 82.38 101 ILE B CA 1
ATOM 1681 C C . ILE B 1 101 ? 0.604 12.32 -7.195 1 82.38 101 ILE B C 1
ATOM 1683 O O . ILE B 1 101 ? 1.562 12.562 -6.457 1 82.38 101 ILE B O 1
ATOM 1687 N N . ILE B 1 102 ? 0.722 11.57 -8.352 1 82.06 102 ILE B N 1
ATOM 1688 C CA . ILE B 1 102 ? 1.904 10.75 -8.609 1 82.06 102 ILE B CA 1
ATOM 1689 C C . ILE B 1 102 ? 3.129 11.648 -8.758 1 82.06 102 ILE B C 1
ATOM 1691 O O . ILE B 1 102 ? 4.152 11.43 -8.102 1 82.06 102 ILE B O 1
ATOM 1695 N N . PRO B 1 103 ? 2.908 12.727 -9.523 1 83.81 103 PRO B N 1
ATOM 1696 C CA . PRO B 1 103 ? 4.082 13.586 -9.641 1 83.81 103 PRO B CA 1
ATOM 1697 C C . PRO B 1 103 ? 4.508 14.195 -8.305 1 83.81 103 PRO B C 1
ATOM 1699 O O . PRO B 1 103 ? 5.699 14.398 -8.07 1 83.81 103 PRO B O 1
ATOM 1702 N N . ILE B 1 104 ? 3.621 14.531 -7.438 1 85 104 ILE B N 1
ATOM 1703 C CA . ILE B 1 104 ? 3.906 15.117 -6.133 1 85 104 ILE B CA 1
ATOM 1704 C C . ILE B 1 104 ? 4.656 14.109 -5.262 1 85 104 ILE B C 1
ATOM 1706 O O . ILE B 1 104 ? 5.664 14.453 -4.637 1 85 104 ILE B O 1
ATOM 1710 N N . ILE B 1 105 ? 4.191 12.906 -5.332 1 86.25 105 ILE B N 1
ATOM 1711 C CA . ILE B 1 105 ? 4.812 11.836 -4.559 1 86.25 105 ILE B CA 1
ATOM 1712 C C . ILE B 1 105 ? 6.238 11.594 -5.059 1 86.25 105 ILE B C 1
ATOM 1714 O O . ILE B 1 105 ? 7.164 11.445 -4.258 1 86.25 105 ILE B O 1
ATOM 1718 N N . GLN B 1 106 ? 6.395 11.641 -6.383 1 84.06 106 GLN B N 1
ATOM 1719 C CA . GLN B 1 106 ? 7.707 11.406 -6.977 1 84.06 106 GLN B CA 1
ATOM 1720 C C . GLN B 1 106 ? 8.703 12.477 -6.539 1 84.06 106 GLN B C 1
ATOM 1722 O O . GLN B 1 106 ? 9.875 12.172 -6.277 1 84.06 106 GLN B O 1
ATOM 1727 N N . GLU B 1 107 ? 8.203 13.672 -6.402 1 86.19 107 GLU B N 1
ATOM 1728 C CA . GLU B 1 107 ? 9.055 14.773 -5.973 1 86.19 107 GLU B CA 1
ATOM 1729 C C . GLU B 1 107 ? 9.461 14.617 -4.508 1 86.19 107 GLU B C 1
ATOM 1731 O O . GLU B 1 107 ? 10.594 14.93 -4.133 1 86.19 107 GLU B O 1
ATOM 1736 N N . ILE B 1 108 ? 8.57 14.055 -3.715 1 89.25 108 ILE B N 1
ATOM 1737 C CA . ILE B 1 108 ? 8.82 13.93 -2.283 1 89.25 108 ILE B CA 1
ATOM 1738 C C . ILE B 1 108 ? 9.789 12.781 -2.025 1 89.25 108 ILE B C 1
ATOM 1740 O O . ILE B 1 108 ? 10.648 12.875 -1.152 1 89.25 108 ILE B O 1
ATOM 1744 N N . ILE B 1 109 ? 9.719 11.734 -2.889 1 85.62 109 ILE B N 1
ATOM 1745 C CA . ILE B 1 109 ? 10.539 10.539 -2.707 1 85.62 109 ILE B CA 1
ATOM 1746 C C . ILE B 1 109 ? 11.992 10.852 -3.078 1 85.62 109 ILE B C 1
ATOM 1748 O O . ILE B 1 109 ? 12.914 10.289 -2.492 1 85.62 109 ILE B O 1
ATOM 1752 N N . LYS B 1 110 ? 12.211 11.781 -4.051 1 78.62 110 LYS B N 1
ATOM 1753 C CA . LYS B 1 110 ? 13.555 12.172 -4.457 1 78.62 110 LYS B CA 1
ATOM 1754 C C . LYS B 1 110 ? 14.305 12.852 -3.311 1 78.62 110 LYS B C 1
ATOM 1756 O O . LYS B 1 110 ? 13.68 13.391 -2.395 1 78.62 110 LYS B O 1
#

Sequence (220 aa):
MIQKEILEELKDLDYIHGVLLIKNDGLVEYSSLSEDSNMESLGARLSIILNSISEVIKDIYNEKTECVFIKVKDDGIILIPKDNEILTILFKANNDILHKIIPIIQEIIKMIQKEILEELKDLDYIHGVLLIKNDGLVEYSSLSEDSNMESLGARLSIILNSISEVIKDIYNEKTECVFIKVKDDGIILIPKDNEILTILFKANNDILHKIIPIIQEIIK

Solvent-accessible surface area (backbone atoms only — not comparable to full-atom values): 11638 Å² total; per-residue (Å²): 129,86,53,68,67,58,56,55,53,47,56,68,36,92,55,31,76,31,38,36,35,21,30,66,85,7,53,62,77,42,60,71,49,82,90,49,84,63,49,58,56,47,24,39,50,52,26,53,43,50,51,51,50,38,52,52,39,30,71,73,67,70,48,62,58,46,37,37,39,37,36,32,83,60,29,30,41,36,40,32,61,46,97,68,30,31,42,33,40,34,30,50,37,44,82,74,40,52,66,61,47,48,59,54,50,55,59,66,69,99,128,88,53,69,66,58,55,55,54,47,56,69,36,90,53,32,76,30,38,33,35,21,30,66,85,7,53,62,77,41,63,70,50,82,89,48,84,64,47,56,56,47,24,37,51,51,26,52,45,52,52,52,50,39,53,53,40,30,72,72,67,70,47,63,58,47,35,36,40,38,36,31,82,58,29,31,41,37,41,32,62,45,96,69,29,32,44,33,40,34,29,52,38,43,84,71,42,54,67,62,47,48,60,56,50,53,60,66,69,98

InterPro domains:
  IPR004942 Roadblock/LAMTOR2 domain [PF03259] (3-91)
  IPR004942 Roadblock/LAMTOR2 domain [SM00960] (3-91)

Organism: Methanocaldococcus jannaschii (strain ATCC 43067 / DSM 2661 / JAL-1 / JCM 10045 / NBRC 100440) (NCBI:txid243232)

Secondary structure (DSSP, 8-state):
---HHHHHHHHTSTTEEEEEEEETTS-EEEESS---THHHHHHHHHHHHHHHHHHHHHHHHSS---EEEEEETTEEEEEEEETTEEEEEEEE--HHHHHHHHHHHHHHH-/---HHHHHHHHTSTTEEEEEEEETTS-EEEESS---THHHHHHHHHHHHHHHHHHHHHHHHSS---EEEEEETTEEEEEEEETTEEEEEEEE--HHHHHHHHHHHHHHH-

Radius of gyration: 16.77 Å; Cα contacts (8 Å, |Δi|>4): 387; chains: 2; bounding box: 33×47×39 Å

Foldseek 3Di:
DDDPVLLVVQCPDPFWPKKWKAFLCQDTDDIPDPDDPVSSVVSNVVSVVLVVVQVVCCVPVVDGDAKDWDDDDQKIWIWGDDDGITMIIIGGDDPVVCVVVVVSSVVVSD/DDDPVLLVVQCPDPFWPKKWKAFLCQRTDDIPDPDDPVNSVVSNVVSVVLVVVQVVCCVPVVDGDAKDWDDDPQKIWIWGDDDGITIIIIGGDDPVVCVVVVVSSVVVSD

Nearest PDB structures (foldseek):
  3l9k-assembly5_A  TM=8.896E-01  e=2.415E-07  Drosophila melanogaster
  8j07-assembly1_q5  TM=9.083E-01  e=6.102E-07  Homo sapiens
  9jue-assembly1_E  TM=8.383E-01  e=6.904E-07  Promethearchaeum syntrophicum
  7yh1-assembly2_C  TM=7.928E-01  e=6.102E-07  Promethearchaeum syntrophicum
  3l7h-assembly1_A  TM=8.780E-01  e=1.204E-06  Drosophila melanogaster